Protein AF-A0A261Y6Q9-F1 (afdb_monomer_lite)

Radius of gyration: 34.63 Å; chains: 1; bounding box: 64×54×133 Å

Secondary structure (DSSP, 8-state):
----------------PPPPPP--SSHHHHHHHHHHHHHHHHHHHHHHHTTSTT-------PPP----------------------SS--HHHHHHHHHH---TTSIIIIIIIHHHHHHHHTGGGS-HHHHHHHHHHHHHHHHHHHHH--TT--HHHHHHHHHHHHHHHHHHTTGGGS-HHHHHHHHHHH-HHHHHHHHHHHHHHHHHHTTTHHHHHHHHHHHHTTTT-

InterPro domains:
  IPR004978 Stanniocalcin [PF03298] (43-197)
  IPR004978 Stanniocalcin [PTHR11245] (62-214)

Foldseek 3Di:
DDDDYDDDDDDDDDDDDDDDDDDDPPPVVVVVVVVVVVVVVVVVVVVVVVVPPPDDPPPDDDDPPPPPPPDPPPPVQPLQAPQDQFLQDLCSLVSVCVLAVQPCCFCSNVPSSLLLVLCNVLVVQFDPLLNQLSSQLSRQLSVQLSVPPHSPDHSVNSRVSSLVRNLVSSLVSPVLPGDVSSVVSVCVRCHPVSCVVSVVVSVVVCVVVVRNVVVVVVVVVCVVVVVPD

Organism: NCBI:txid1938954

Sequence (229 aa):
MVAPNEALNTSCAQRKFLPFSPLDRRTDEFHLSTMRLLNLWALLVLKFLSSVAGCSAAFHLGEPAAKALVARSNTTVSICSTCTPSLTSCDFYSCLEDQYHCGPNGYPIGYGLKYCEKYTANADKFSTQGQQWIDNVRLCLQQDLLKDANCNSNCTAVNDDAFASHAGCYIQSGLCSLPPTDWIAIEETIGFLTIFETWNAFKEALDAAGACAELIAMGNTLVATGQWQ

pLDDT: mean 71.2, std 20.4, range [35.78, 98.44]

Structure (mmCIF, N/CA/C/O backbone):
data_AF-A0A261Y6Q9-F1
#
_entry.id   AF-A0A261Y6Q9-F1
#
loop_
_atom_site.group_PDB
_atom_site.id
_atom_site.type_symbol
_atom_site.label_atom_id
_atom_site.label_alt_id
_atom_site.label_comp_id
_atom_site.label_asym_id
_atom_site.label_entity_id
_atom_site.label_seq_id
_atom_site.pdbx_PDB_ins_code
_atom_site.Cartn_x
_atom_site.Cartn_y
_atom_site.Cartn_z
_atom_site.occupancy
_atom_site.B_iso_or_equiv
_atom_site.auth_seq_id
_atom_site.auth_comp_id
_atom_site.auth_asym_id
_atom_site.auth_atom_id
_atom_site.pdbx_PDB_model_num
ATOM 1 N N . MET A 1 1 ? 14.866 6.212 106.059 1.00 37.06 1 MET A N 1
ATOM 2 C CA . MET A 1 1 ? 16.285 5.815 105.916 1.00 37.06 1 MET A CA 1
ATOM 3 C C . MET A 1 1 ? 16.623 6.014 104.439 1.00 37.06 1 MET A C 1
ATOM 5 O O . MET A 1 1 ? 16.053 5.298 103.636 1.00 37.06 1 MET A O 1
ATOM 9 N N . VAL A 1 2 ? 16.999 7.237 104.041 1.00 38.94 2 VAL A N 1
ATOM 10 C CA . VAL A 1 2 ? 18.372 7.775 103.836 1.00 38.94 2 VAL A CA 1
ATOM 11 C C . VAL A 1 2 ? 19.052 7.191 102.579 1.00 38.94 2 VAL A C 1
ATOM 13 O O . VAL A 1 2 ? 19.209 5.984 102.470 1.00 38.94 2 VAL A O 1
ATOM 16 N N . ALA A 1 3 ? 19.390 8.091 101.646 1.00 39.09 3 ALA A N 1
ATOM 17 C CA . ALA A 1 3 ? 20.067 7.904 100.347 1.00 39.09 3 ALA A CA 1
ATOM 18 C C . ALA A 1 3 ? 21.620 7.846 100.515 1.00 39.09 3 ALA A C 1
ATOM 20 O O . ALA A 1 3 ? 22.032 7.626 101.654 1.00 39.09 3 ALA A O 1
ATOM 21 N N . PRO A 1 4 ? 22.520 8.181 99.548 1.00 65.31 4 PRO A N 1
ATOM 22 C CA . PRO A 1 4 ? 22.516 8.214 98.063 1.00 65.31 4 PRO A CA 1
ATOM 23 C C . PRO A 1 4 ? 23.868 7.706 97.424 1.00 65.31 4 PRO A C 1
ATOM 25 O O . PRO A 1 4 ? 24.724 7.173 98.121 1.00 65.31 4 PRO A O 1
ATOM 28 N N . ASN A 1 5 ? 24.065 7.990 96.118 1.00 42.12 5 ASN A N 1
ATOM 29 C CA . ASN A 1 5 ? 25.306 8.456 95.438 1.00 42.12 5 ASN A CA 1
ATOM 30 C C . ASN A 1 5 ? 26.231 7.536 94.587 1.00 42.12 5 ASN A C 1
ATOM 32 O O . ASN A 1 5 ? 26.837 6.585 95.063 1.00 42.12 5 ASN A O 1
ATOM 36 N N . GLU A 1 6 ? 26.445 8.053 93.362 1.00 42.69 6 GLU A N 1
ATOM 37 C CA . GLU A 1 6 ? 27.713 8.298 92.636 1.00 42.69 6 GLU A CA 1
ATOM 38 C C . GLU A 1 6 ? 28.228 7.407 91.484 1.00 42.69 6 GLU A C 1
ATOM 40 O O . GLU A 1 6 ? 27.993 6.210 91.379 1.00 42.69 6 GLU A O 1
ATOM 45 N N . ALA A 1 7 ? 28.868 8.132 90.556 1.00 44.12 7 ALA A N 1
ATOM 46 C CA . ALA A 1 7 ? 29.180 7.873 89.152 1.00 44.12 7 ALA A CA 1
ATOM 47 C C . ALA A 1 7 ? 30.535 7.169 88.916 1.00 44.12 7 ALA A C 1
ATOM 49 O O . ALA A 1 7 ? 31.253 6.919 89.874 1.00 44.12 7 ALA A O 1
ATOM 50 N N . LEU A 1 8 ? 30.884 6.914 87.637 1.00 44.66 8 LEU A N 1
ATOM 51 C CA . LEU A 1 8 ? 32.222 6.961 86.975 1.00 44.66 8 LEU A CA 1
ATOM 52 C C . LEU A 1 8 ? 32.119 6.184 85.634 1.00 44.66 8 LEU A C 1
ATOM 54 O O . LEU A 1 8 ? 31.625 5.066 85.620 1.00 44.66 8 LEU A O 1
ATOM 58 N N . ASN A 1 9 ? 32.332 6.748 84.440 1.00 37.81 9 ASN A N 1
ATOM 59 C CA . ASN A 1 9 ? 33.516 7.339 83.790 1.00 37.81 9 ASN A CA 1
ATOM 60 C C . ASN A 1 9 ? 34.210 6.374 82.791 1.00 37.81 9 ASN A C 1
ATOM 62 O O . ASN A 1 9 ? 34.411 5.194 83.045 1.00 37.81 9 ASN A O 1
ATOM 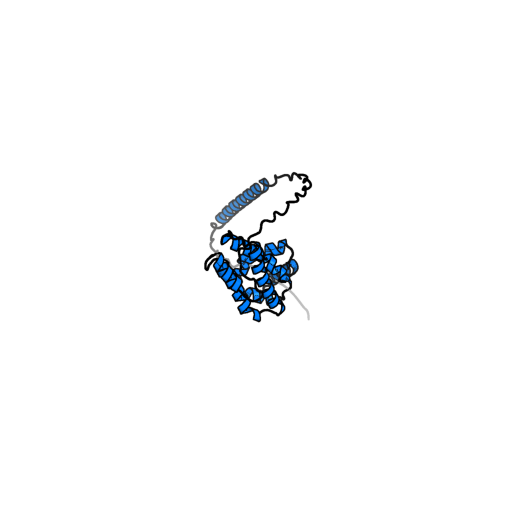66 N N . THR A 1 10 ? 34.520 6.966 81.637 1.00 40.38 10 THR A N 1
ATOM 67 C CA . THR A 1 10 ? 35.173 6.535 80.390 1.00 40.38 10 THR A CA 1
ATOM 68 C C . THR A 1 10 ? 36.375 5.579 80.468 1.00 40.38 10 THR A C 1
ATOM 70 O O . THR A 1 10 ? 37.171 5.648 81.396 1.00 40.38 10 THR A O 1
ATOM 73 N N . SER A 1 11 ? 36.594 4.795 79.394 1.00 38.03 11 SER A N 1
ATOM 74 C CA . SER A 1 11 ? 37.867 4.814 78.637 1.00 38.03 11 SER A CA 1
ATOM 75 C C . SER A 1 11 ? 37.818 4.010 77.320 1.00 38.03 11 SER A C 1
ATOM 77 O O . SER A 1 11 ? 37.387 2.860 77.277 1.00 38.03 11 SER A O 1
ATOM 79 N N . CYS A 1 12 ? 38.320 4.640 76.253 1.00 37.06 12 CYS A N 1
ATOM 80 C CA . CYS A 1 12 ? 38.710 4.072 74.959 1.00 37.06 12 CYS A CA 1
ATOM 81 C C . CYS A 1 12 ? 40.089 3.393 75.046 1.00 37.06 12 CYS A C 1
ATOM 83 O O . CYS A 1 12 ? 41.015 4.035 75.528 1.00 37.06 12 CYS A O 1
ATOM 85 N N . ALA A 1 13 ? 40.284 2.207 74.443 1.00 37.00 13 ALA A N 1
ATOM 86 C CA . ALA A 1 13 ? 41.576 1.803 73.848 1.00 37.00 13 ALA A CA 1
ATOM 87 C C . ALA A 1 13 ? 41.506 0.513 72.990 1.00 37.00 13 ALA A C 1
ATOM 89 O O . ALA A 1 13 ? 41.521 -0.604 73.494 1.00 37.00 13 ALA A O 1
ATOM 90 N N . GLN A 1 14 ? 41.488 0.718 71.669 1.00 40.91 14 GLN A N 1
ATOM 91 C CA . GLN A 1 14 ? 42.360 0.126 70.635 1.00 40.91 14 GLN A CA 1
ATOM 92 C C . GLN A 1 14 ? 42.696 -1.387 70.623 1.00 40.91 14 GLN A C 1
ATOM 94 O O . GLN A 1 14 ? 43.501 -1.868 71.418 1.00 40.91 14 GLN A O 1
ATOM 99 N N . ARG A 1 15 ? 42.334 -2.063 69.513 1.00 39.12 15 ARG A N 1
ATOM 100 C CA . ARG A 1 15 ? 43.204 -3.060 68.846 1.00 39.12 15 ARG A CA 1
ATOM 101 C C . ARG A 1 15 ? 43.208 -2.917 67.313 1.00 39.12 15 ARG A C 1
ATOM 103 O O . ARG A 1 15 ? 42.252 -3.247 66.630 1.00 39.12 15 ARG A O 1
ATOM 110 N N . LYS A 1 16 ? 44.342 -2.380 66.855 1.00 40.19 16 LYS A N 1
ATOM 111 C CA . LYS A 1 16 ? 45.116 -2.531 65.605 1.00 40.19 16 LYS A CA 1
ATOM 112 C C . LYS A 1 16 ? 44.474 -3.223 64.385 1.00 40.19 16 LYS A C 1
ATOM 114 O O . LYS A 1 16 ? 44.244 -4.427 64.384 1.00 40.19 16 LYS A O 1
ATOM 119 N N . PHE A 1 17 ? 44.385 -2.436 63.309 1.00 37.47 17 PHE A N 1
ATOM 120 C CA . PHE A 1 17 ? 44.276 -2.847 61.907 1.00 37.47 17 PHE A CA 1
ATOM 121 C C . PHE A 1 17 ? 45.597 -3.438 61.382 1.00 37.47 17 PHE A C 1
ATOM 123 O O . PHE A 1 17 ? 46.674 -2.928 61.699 1.00 37.47 17 PHE A O 1
ATOM 130 N N . LEU A 1 18 ? 45.499 -4.465 60.533 1.00 41.19 18 LEU A N 1
ATOM 131 C CA . LEU A 1 18 ? 46.558 -4.892 59.612 1.00 41.19 18 LEU A CA 1
ATOM 132 C C . LEU A 1 18 ? 46.283 -4.311 58.208 1.00 41.19 18 LEU A C 1
ATOM 134 O O . LEU A 1 18 ? 45.116 -4.134 57.853 1.00 41.19 18 LEU A O 1
ATOM 138 N N . PRO A 1 19 ? 47.328 -3.989 57.423 1.00 43.12 19 PRO A N 1
ATOM 139 C CA . PRO A 1 19 ? 47.195 -3.247 56.172 1.00 43.12 19 PRO A CA 1
ATOM 140 C C . PRO A 1 19 ? 46.788 -4.139 54.989 1.00 43.12 19 PRO A C 1
ATOM 142 O O . PRO A 1 19 ? 47.363 -5.205 54.779 1.00 43.12 19 PRO A O 1
ATOM 145 N N . PHE A 1 20 ? 45.845 -3.652 54.179 1.00 41.66 20 PHE A N 1
ATOM 146 C CA . PHE A 1 20 ? 45.597 -4.139 52.820 1.00 41.66 20 PHE A CA 1
ATOM 147 C C . PHE A 1 20 ? 46.578 -3.488 51.834 1.00 41.66 20 PHE A C 1
ATOM 149 O O . PHE A 1 20 ? 46.910 -2.307 51.949 1.00 41.66 20 PHE A O 1
ATOM 156 N N . SER A 1 21 ? 47.055 -4.283 50.878 1.00 48.19 21 SER A N 1
ATOM 157 C CA . SER A 1 21 ? 48.013 -3.901 49.837 1.00 48.19 21 SER A CA 1
ATOM 158 C C . SER A 1 21 ? 47.398 -2.989 48.757 1.00 48.19 21 SER A C 1
ATOM 160 O O . SER A 1 21 ? 46.192 -3.064 48.524 1.00 48.19 21 SER A O 1
ATOM 162 N N . PRO A 1 22 ? 48.204 -2.174 48.044 1.00 47.44 22 PRO A N 1
ATOM 163 C CA . PRO A 1 22 ? 47.729 -1.302 46.972 1.00 47.44 22 PRO A CA 1
ATOM 164 C C . PRO A 1 22 ? 47.704 -2.022 45.609 1.00 47.44 22 PRO A C 1
ATOM 166 O O . PRO A 1 22 ? 48.737 -2.481 45.126 1.00 47.44 22 PRO A O 1
ATOM 169 N N . LEU A 1 23 ? 46.538 -2.043 44.966 1.00 52.16 23 LEU A N 1
ATOM 170 C CA . LEU A 1 23 ? 46.322 -2.229 43.521 1.00 52.16 23 LEU A CA 1
ATOM 171 C C . LEU A 1 23 ? 45.532 -0.985 43.071 1.00 52.16 23 LEU A C 1
ATOM 173 O O . LEU A 1 23 ? 44.637 -0.575 43.800 1.00 52.16 23 LEU A O 1
ATOM 177 N N . ASP A 1 24 ? 45.735 -0.293 41.956 1.00 47.88 24 ASP A N 1
ATOM 178 C CA . ASP A 1 24 ? 46.711 -0.271 40.869 1.00 47.88 24 ASP A CA 1
ATOM 179 C C . ASP A 1 24 ? 46.549 1.149 40.270 1.00 47.88 24 ASP A C 1
ATOM 181 O O . ASP A 1 24 ? 45.431 1.589 40.021 1.00 47.88 24 ASP A O 1
ATOM 185 N N . ARG A 1 25 ? 47.633 1.918 40.114 1.00 56.72 25 ARG A N 1
ATOM 186 C CA . ARG A 1 25 ? 47.609 3.341 39.697 1.00 56.72 25 ARG A CA 1
ATOM 187 C C . ARG A 1 25 ? 47.671 3.506 38.164 1.00 56.72 25 ARG A C 1
ATOM 189 O O . ARG A 1 25 ? 47.829 4.616 37.667 1.00 56.72 25 ARG A O 1
ATOM 196 N N . ARG A 1 26 ? 47.606 2.406 37.402 1.00 53.47 26 ARG A N 1
ATOM 197 C CA . ARG A 1 26 ? 47.843 2.375 35.946 1.00 53.47 26 ARG A CA 1
ATOM 198 C C . ARG A 1 26 ? 46.593 2.622 35.088 1.00 53.47 26 ARG A C 1
ATOM 200 O O . ARG A 1 26 ? 46.730 3.000 33.928 1.00 53.47 26 ARG A O 1
ATOM 207 N N . THR A 1 27 ? 45.384 2.451 35.619 1.00 54.38 27 THR A N 1
ATOM 208 C CA . THR A 1 27 ? 44.133 2.622 34.852 1.00 54.38 27 THR A CA 1
ATOM 209 C C . THR A 1 27 ? 43.695 4.082 34.703 1.00 54.38 27 THR A C 1
ATOM 211 O O . THR A 1 27 ? 43.016 4.420 33.734 1.00 54.38 27 THR A O 1
ATOM 214 N N . ASP A 1 28 ? 44.139 4.972 35.593 1.00 51.00 28 ASP A N 1
ATOM 215 C CA . ASP A 1 28 ? 43.660 6.361 35.625 1.00 51.00 28 ASP A CA 1
ATOM 216 C C . ASP A 1 28 ? 44.327 7.257 34.565 1.00 51.00 28 ASP A C 1
ATOM 218 O O . ASP A 1 28 ? 43.688 8.153 34.009 1.00 51.00 28 ASP A O 1
ATOM 222 N N . GLU A 1 29 ? 45.586 6.990 34.195 1.00 54.16 29 GLU A N 1
ATOM 223 C CA . GLU A 1 29 ? 46.270 7.763 33.143 1.00 54.16 29 GLU A CA 1
ATOM 224 C C . GLU A 1 29 ? 45.717 7.472 31.737 1.00 54.16 29 GLU A C 1
ATOM 226 O O . GLU A 1 29 ? 45.674 8.365 30.884 1.00 54.16 29 GLU A O 1
ATOM 231 N N . PHE A 1 30 ? 45.218 6.255 31.497 1.00 52.34 30 PHE A N 1
ATOM 232 C CA . PHE A 1 30 ? 44.619 5.885 30.212 1.00 52.34 30 PHE A CA 1
ATOM 233 C C . PHE A 1 30 ? 43.247 6.554 30.010 1.00 52.34 30 PHE A C 1
ATOM 235 O O . PHE A 1 30 ? 42.933 7.041 28.918 1.00 52.34 30 PHE A O 1
ATOM 242 N N . HIS A 1 31 ? 42.455 6.679 31.080 1.00 54.41 31 HIS A N 1
ATOM 243 C CA . HIS A 1 31 ? 41.173 7.388 31.049 1.00 54.41 31 HIS A CA 1
ATOM 244 C C . HIS A 1 31 ? 41.332 8.909 30.893 1.00 54.41 31 HIS A C 1
ATOM 246 O O . HIS A 1 31 ? 40.568 9.538 30.161 1.00 54.41 31 HIS A O 1
ATOM 252 N N . LEU A 1 32 ? 42.361 9.517 31.493 1.00 54.78 32 LEU A N 1
ATOM 253 C CA . LEU A 1 32 ? 42.567 10.965 31.383 1.00 54.78 32 LEU A CA 1
ATOM 254 C C . LEU A 1 32 ? 43.088 11.393 29.997 1.00 54.78 32 LEU A C 1
ATOM 256 O O . LEU A 1 32 ? 42.743 12.472 29.510 1.00 54.78 32 LEU A O 1
ATOM 260 N N . SER A 1 33 ? 43.885 10.548 29.335 1.00 56.88 33 SER A N 1
ATOM 261 C CA . SER A 1 33 ? 44.388 10.810 27.978 1.00 56.88 33 SER A CA 1
ATOM 262 C C . SER A 1 33 ? 43.284 10.689 26.917 1.00 56.88 33 SER A C 1
ATOM 264 O O . SER A 1 33 ? 43.140 11.555 26.051 1.00 56.88 33 SER A O 1
ATOM 266 N N . THR A 1 34 ? 42.422 9.676 27.034 1.00 58.81 34 THR A N 1
ATOM 267 C CA . THR A 1 34 ? 41.284 9.471 26.120 1.00 58.81 34 THR A CA 1
ATOM 268 C C . THR A 1 34 ? 40.227 10.573 26.246 1.00 58.81 34 THR A C 1
ATOM 270 O O . THR A 1 34 ? 39.751 11.080 25.230 1.00 58.81 34 THR A O 1
ATOM 273 N N . MET A 1 35 ? 39.937 11.050 27.462 1.00 60.12 35 MET A N 1
ATOM 274 C CA . MET A 1 35 ? 39.027 12.186 27.676 1.00 60.12 35 MET A CA 1
ATOM 275 C C . MET A 1 35 ? 39.566 13.513 27.113 1.00 60.12 35 MET A C 1
ATOM 277 O O . MET A 1 35 ? 38.794 14.327 26.604 1.00 60.12 35 MET A O 1
ATOM 281 N N . ARG A 1 36 ? 40.888 13.737 27.143 1.00 67.44 36 ARG A N 1
ATOM 282 C CA . ARG A 1 36 ? 41.509 14.930 26.535 1.00 67.44 36 ARG A CA 1
ATOM 283 C C . ARG A 1 36 ? 41.427 14.913 25.007 1.00 67.44 36 ARG A C 1
ATOM 285 O O . ARG A 1 36 ? 41.168 15.956 24.411 1.00 67.44 36 ARG A O 1
ATOM 292 N N . LEU A 1 37 ? 41.590 13.749 24.378 1.00 65.31 37 LEU A N 1
ATOM 293 C CA . LEU A 1 37 ? 41.485 13.596 22.922 1.00 65.31 37 LEU A CA 1
ATOM 294 C C . LEU A 1 37 ? 40.036 13.731 22.423 1.00 65.31 37 LEU A C 1
ATOM 296 O O . LEU A 1 37 ? 39.804 14.393 21.412 1.00 65.31 37 LEU A O 1
ATOM 300 N N . LEU A 1 38 ? 39.059 13.198 23.164 1.00 64.12 38 LEU A N 1
ATOM 301 C CA . LEU A 1 38 ? 37.632 13.352 22.852 1.00 64.12 38 LEU A CA 1
ATOM 302 C C . LEU A 1 38 ? 37.163 14.812 22.970 1.00 64.12 38 LEU A C 1
ATOM 304 O O . LEU A 1 38 ? 36.451 15.298 22.093 1.00 64.12 38 LEU A O 1
ATOM 308 N N . ASN A 1 39 ? 37.625 15.548 23.989 1.00 66.12 39 ASN A N 1
ATOM 309 C CA . ASN A 1 39 ? 37.317 16.976 24.130 1.00 66.12 39 ASN A CA 1
ATOM 310 C C . ASN A 1 39 ? 37.968 17.840 23.038 1.00 66.12 39 ASN A C 1
ATOM 312 O O . ASN A 1 39 ? 37.356 18.799 22.572 1.00 66.12 39 ASN A O 1
ATOM 316 N N . LEU A 1 40 ? 39.182 17.506 22.592 1.00 69.06 40 LEU A N 1
ATOM 317 C CA . LEU A 1 40 ? 39.825 18.205 21.473 1.00 69.06 40 LEU A CA 1
ATOM 318 C C . LEU A 1 40 ? 39.095 17.952 20.147 1.00 69.06 40 LEU A C 1
ATOM 320 O O . LEU A 1 40 ? 38.922 18.888 19.367 1.00 69.06 40 LEU A O 1
ATOM 324 N N . TRP A 1 41 ? 38.607 16.730 19.913 1.00 69.69 41 TRP A N 1
ATOM 325 C CA . TRP A 1 41 ? 37.794 16.412 18.737 1.00 69.69 41 TRP A CA 1
ATOM 326 C C . TRP A 1 41 ? 36.436 17.129 18.763 1.00 69.69 41 TRP A C 1
ATOM 328 O O . TRP A 1 41 ? 36.067 17.767 17.779 1.00 69.69 41 TRP A O 1
ATOM 338 N N . ALA A 1 42 ? 35.741 17.144 19.907 1.00 69.06 42 ALA A N 1
ATOM 339 C CA . ALA A 1 42 ? 34.486 17.882 20.068 1.00 69.06 42 ALA A CA 1
ATOM 340 C C . ALA A 1 42 ? 34.655 19.396 19.828 1.00 69.06 42 ALA A C 1
ATOM 342 O O . ALA A 1 42 ? 33.836 20.013 19.146 1.00 69.06 42 ALA A O 1
ATOM 343 N N . LEU A 1 43 ? 35.749 19.997 20.314 1.00 68.50 43 LEU A N 1
ATOM 344 C CA . LEU A 1 43 ? 36.064 21.410 20.070 1.00 68.50 43 LEU A CA 1
ATOM 345 C C . LEU A 1 43 ? 36.417 21.703 18.602 1.00 68.50 43 LEU A C 1
ATOM 347 O O . LEU A 1 43 ? 36.101 22.787 18.111 1.00 68.50 43 LEU A O 1
ATOM 351 N N . LEU A 1 44 ? 37.046 20.765 17.888 1.00 69.00 44 LEU A N 1
ATOM 352 C CA . LEU A 1 44 ? 37.310 20.900 16.451 1.00 69.00 44 LEU A CA 1
ATOM 353 C C . LEU A 1 44 ? 36.019 20.805 15.624 1.00 69.00 44 LEU A C 1
ATOM 355 O O . LEU A 1 44 ? 35.831 21.615 14.718 1.00 69.00 44 LEU A O 1
ATOM 359 N N . VAL A 1 45 ? 35.097 19.902 15.975 1.00 69.44 45 VAL A N 1
ATOM 360 C CA . VAL A 1 45 ? 33.773 19.792 15.334 1.00 69.44 45 VAL A CA 1
ATOM 361 C C . VAL A 1 45 ? 32.924 21.045 15.588 1.00 69.44 45 VAL A C 1
ATOM 363 O O . VAL A 1 45 ? 32.342 21.588 14.652 1.00 69.44 45 VAL A O 1
ATOM 366 N N . LEU A 1 46 ? 32.919 21.580 16.815 1.00 58.97 46 LEU A N 1
ATOM 367 C CA . LEU A 1 46 ? 32.241 22.844 17.148 1.00 58.97 46 LEU A CA 1
ATOM 368 C C . LEU A 1 46 ? 32.809 24.041 16.370 1.00 58.97 46 LEU A C 1
ATOM 370 O O . LEU A 1 46 ? 32.048 24.874 15.880 1.00 58.97 46 LEU A O 1
ATOM 374 N N . LYS A 1 47 ? 34.136 24.114 16.196 1.00 63.28 47 LYS A N 1
ATOM 375 C CA . LYS A 1 47 ? 34.765 25.159 15.372 1.00 63.28 47 LYS A CA 1
ATOM 376 C C . LYS A 1 47 ? 34.437 25.008 13.883 1.00 63.28 47 LYS A C 1
ATOM 378 O O . LYS A 1 47 ? 34.251 26.020 13.210 1.00 63.28 47 LYS A O 1
ATOM 383 N N . PHE A 1 48 ? 34.296 23.782 13.378 1.00 59.56 48 PHE A N 1
ATOM 384 C CA . PHE A 1 48 ? 33.892 23.529 11.991 1.00 59.56 48 PHE A CA 1
ATOM 385 C C . PHE A 1 48 ? 32.418 23.901 11.740 1.00 59.56 48 PHE A C 1
ATOM 387 O O . PHE A 1 48 ? 32.106 24.545 10.741 1.00 59.56 48 PHE A O 1
ATOM 394 N N . LEU A 1 49 ? 31.524 23.615 12.695 1.00 54.69 49 LEU A N 1
ATOM 395 C CA . LEU A 1 49 ? 30.111 24.020 12.636 1.00 54.69 49 LEU A CA 1
ATOM 396 C C . LEU A 1 49 ? 29.923 25.544 12.723 1.00 54.69 49 LEU A C 1
ATOM 398 O O . LEU A 1 49 ? 29.005 26.084 12.112 1.00 54.69 49 LEU A O 1
ATOM 402 N N . SER A 1 50 ? 30.819 26.272 13.397 1.00 51.12 50 SER A N 1
ATOM 403 C CA . SER A 1 50 ? 30.773 27.743 13.405 1.00 51.12 50 SER A CA 1
ATOM 404 C C . SER A 1 50 ? 31.212 28.405 12.087 1.00 51.12 50 SER A C 1
ATOM 406 O O . SER A 1 50 ? 31.036 29.611 11.936 1.00 51.12 50 SER A O 1
ATOM 408 N N . SER A 1 51 ? 31.728 27.643 11.110 1.00 49.69 51 SER A N 1
ATOM 409 C CA . SER A 1 51 ? 32.135 28.166 9.795 1.00 49.69 51 SER A CA 1
ATOM 410 C C . SER A 1 51 ? 31.044 28.085 8.713 1.00 49.69 51 SER A C 1
ATOM 412 O O . SER A 1 51 ? 31.278 28.546 7.597 1.00 49.69 51 SER A O 1
ATOM 414 N N . VAL A 1 52 ? 29.856 27.546 9.016 1.00 53.25 52 VAL A N 1
ATOM 415 C CA . VAL A 1 52 ? 28.699 27.522 8.089 1.00 53.25 52 VAL A CA 1
ATOM 416 C C . VAL A 1 52 ? 27.629 28.579 8.403 1.00 53.25 52 VAL A C 1
ATOM 418 O O . VAL A 1 52 ? 26.680 28.740 7.642 1.00 53.25 52 VAL A O 1
ATOM 421 N N . ALA A 1 53 ? 27.815 29.401 9.441 1.00 50.34 53 ALA A N 1
ATOM 422 C CA . ALA A 1 53 ? 26.932 30.527 9.771 1.00 50.34 53 ALA A CA 1
ATOM 423 C C . ALA A 1 53 ? 27.254 31.808 8.963 1.00 50.34 53 ALA A C 1
ATOM 425 O O . ALA A 1 53 ? 27.314 32.905 9.513 1.00 50.34 53 ALA A O 1
ATOM 426 N N . GLY A 1 54 ? 27.503 31.660 7.657 1.00 48.00 54 GLY A N 1
ATOM 427 C CA . GLY A 1 54 ? 27.976 32.731 6.770 1.00 48.00 54 GLY A CA 1
ATOM 428 C C . GLY A 1 54 ? 27.226 32.876 5.444 1.00 48.00 54 GLY A C 1
ATOM 429 O O . GLY A 1 54 ? 27.741 33.529 4.544 1.00 48.00 54 GLY A O 1
ATOM 430 N N . CYS A 1 55 ? 26.032 32.297 5.290 1.00 44.94 55 CYS A N 1
ATOM 431 C CA . CYS A 1 55 ? 25.138 32.647 4.182 1.00 44.94 55 CYS A CA 1
ATOM 432 C C . CYS A 1 55 ? 24.084 33.636 4.682 1.00 44.94 55 CYS A C 1
ATOM 434 O O . CYS A 1 55 ? 23.059 33.253 5.241 1.00 44.94 55 CYS A O 1
ATOM 436 N N . SER A 1 56 ? 24.353 34.930 4.502 1.00 53.09 56 SER A N 1
ATOM 437 C CA . SER A 1 56 ? 23.325 35.961 4.602 1.00 53.09 56 SER A CA 1
ATOM 438 C C . SER A 1 56 ? 22.210 35.646 3.605 1.00 53.09 56 SER A C 1
ATOM 440 O O . SER A 1 56 ? 22.458 35.523 2.407 1.00 53.09 56 SER A O 1
ATOM 442 N N . ALA A 1 57 ? 20.981 35.524 4.101 1.00 48.22 57 ALA A N 1
ATOM 443 C CA . ALA A 1 57 ? 19.790 35.459 3.274 1.00 48.22 57 ALA A CA 1
ATOM 444 C C . ALA A 1 57 ? 19.630 36.790 2.523 1.00 48.22 57 ALA A C 1
ATOM 446 O O . ALA A 1 57 ? 19.120 37.772 3.062 1.00 48.22 57 ALA A O 1
ATOM 447 N N . ALA A 1 58 ? 20.088 36.833 1.273 1.00 47.44 58 ALA A N 1
ATOM 448 C CA . ALA A 1 58 ? 19.634 37.828 0.320 1.00 47.44 58 ALA A CA 1
ATOM 449 C C . ALA A 1 58 ? 18.192 37.466 -0.057 1.00 47.44 58 ALA A C 1
ATOM 451 O O . ALA A 1 58 ? 17.940 36.523 -0.805 1.00 47.44 58 ALA A O 1
ATOM 452 N N . PHE A 1 59 ? 17.242 38.199 0.519 1.00 36.09 59 PHE A N 1
ATOM 453 C CA . PHE A 1 59 ? 15.835 38.178 0.140 1.00 36.09 59 PHE A CA 1
ATOM 454 C C . PHE A 1 59 ? 15.734 38.754 -1.283 1.00 36.09 59 PHE A C 1
ATOM 456 O O . PHE A 1 59 ? 15.621 39.965 -1.473 1.00 36.09 59 PHE A O 1
ATOM 463 N N . HIS A 1 60 ? 15.857 37.902 -2.302 1.00 42.78 60 HIS A N 1
ATOM 464 C CA . HIS A 1 60 ? 15.504 38.285 -3.663 1.00 42.78 60 HIS A CA 1
ATOM 465 C C . HIS A 1 60 ? 13.983 38.398 -3.737 1.00 42.78 60 HIS A C 1
ATOM 467 O O . HIS A 1 60 ? 13.256 37.423 -3.553 1.00 42.78 60 HIS A O 1
ATOM 473 N N . LEU A 1 61 ? 13.522 39.626 -3.969 1.00 43.81 61 LEU A N 1
ATOM 474 C CA . LEU A 1 61 ? 12.153 39.945 -4.343 1.00 43.81 61 LEU A CA 1
ATOM 475 C C . LEU A 1 61 ? 11.774 39.076 -5.546 1.00 43.81 61 LEU A C 1
ATOM 477 O O . LEU A 1 61 ? 12.327 39.245 -6.632 1.00 43.81 61 LEU A O 1
ATOM 481 N N . GLY A 1 62 ? 10.871 38.124 -5.320 1.00 39.09 62 GLY A N 1
ATOM 482 C CA . GLY A 1 62 ? 10.285 37.319 -6.378 1.00 39.09 62 GLY A CA 1
ATOM 483 C C . GLY A 1 62 ? 9.546 38.214 -7.367 1.00 39.09 62 GLY A C 1
ATOM 484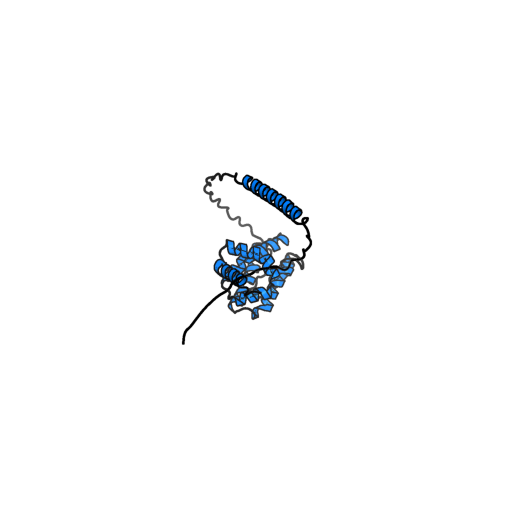 O O . GLY A 1 62 ? 8.691 39.013 -6.981 1.00 39.09 62 GLY A O 1
ATOM 485 N N . GLU A 1 63 ? 9.882 38.068 -8.644 1.00 54.91 63 GLU A N 1
ATOM 486 C CA . GLU A 1 63 ? 9.044 38.531 -9.742 1.00 54.91 63 GLU A CA 1
ATOM 487 C C . GLU A 1 63 ? 7.673 37.836 -9.656 1.00 54.91 63 GLU A C 1
ATOM 489 O O . GLU A 1 63 ? 7.601 36.644 -9.330 1.00 54.91 63 GLU A O 1
ATOM 494 N N . PRO A 1 64 ? 6.562 38.533 -9.947 1.00 52.56 64 PRO A N 1
ATOM 495 C CA . PRO A 1 64 ? 5.287 37.862 -10.107 1.00 52.56 64 PRO A CA 1
ATOM 496 C C . PRO A 1 64 ? 5.395 36.949 -11.325 1.00 52.56 64 PRO A C 1
ATOM 498 O O . PRO A 1 64 ? 5.605 37.415 -12.445 1.00 52.56 64 PRO A O 1
ATOM 501 N N . ALA A 1 65 ? 5.248 35.644 -11.092 1.00 54.09 65 ALA A N 1
ATOM 502 C CA . ALA A 1 65 ? 5.139 34.642 -12.134 1.00 54.09 65 ALA A CA 1
ATOM 503 C C . ALA A 1 65 ? 4.104 35.104 -13.167 1.00 54.09 65 ALA A C 1
ATOM 505 O O . ALA A 1 65 ? 2.892 35.070 -12.927 1.00 54.09 65 ALA A O 1
ATOM 506 N N . ALA A 1 66 ? 4.583 35.541 -14.331 1.00 55.94 66 ALA A N 1
ATOM 507 C CA . ALA A 1 66 ? 3.755 35.587 -15.513 1.00 55.94 66 ALA A CA 1
ATOM 508 C C . ALA A 1 66 ? 3.228 34.161 -15.697 1.00 55.94 66 ALA A C 1
ATOM 510 O O . ALA A 1 66 ? 3.999 33.229 -15.924 1.00 55.94 66 ALA A O 1
ATOM 511 N N . LYS A 1 67 ? 1.913 33.986 -15.523 1.00 56.94 67 LYS A N 1
ATOM 512 C CA . LYS A 1 67 ? 1.189 32.774 -15.899 1.00 56.94 67 LYS A CA 1
ATOM 513 C C . LYS A 1 67 ? 1.465 32.521 -17.378 1.00 56.94 67 LYS A C 1
ATOM 515 O O . LYS A 1 67 ? 0.754 33.025 -18.246 1.00 56.94 67 LYS A O 1
ATOM 520 N N . ALA A 1 68 ? 2.494 31.734 -17.662 1.00 51.44 68 ALA A N 1
ATOM 521 C CA . ALA A 1 68 ? 2.610 31.045 -18.924 1.00 51.44 68 ALA A CA 1
ATOM 522 C C . ALA A 1 68 ? 1.453 30.044 -18.950 1.00 51.44 68 ALA A C 1
ATOM 524 O O . ALA A 1 68 ? 1.507 28.974 -18.345 1.00 51.44 68 ALA A O 1
ATOM 525 N N . LEU A 1 69 ? 0.357 30.439 -19.596 1.00 53.66 69 LEU A N 1
ATOM 526 C CA . LEU A 1 69 ? -0.650 29.510 -20.081 1.00 53.66 69 LEU A CA 1
ATOM 527 C C . LEU A 1 69 ? 0.063 28.615 -21.095 1.00 53.66 69 LEU A C 1
ATOM 529 O O . LEU A 1 69 ? 0.139 28.939 -22.278 1.00 53.66 69 LEU A O 1
ATOM 533 N N . VAL A 1 70 ? 0.638 27.509 -20.624 1.00 57.78 70 VAL A N 1
ATOM 534 C CA . VAL A 1 70 ? 1.026 26.421 -21.512 1.00 57.78 70 VAL A CA 1
ATOM 535 C C . VAL A 1 70 ? -0.278 25.916 -22.105 1.00 57.78 70 VAL A C 1
ATOM 537 O O . VAL A 1 70 ? -1.115 25.334 -21.414 1.00 57.78 70 VAL A O 1
ATOM 540 N N . ALA A 1 71 ? -0.482 26.214 -23.386 1.00 52.00 71 ALA A N 1
ATOM 541 C CA . ALA A 1 71 ? -1.501 25.566 -24.181 1.00 52.00 71 ALA A CA 1
ATOM 542 C C . ALA A 1 71 ? -1.295 24.058 -24.014 1.00 52.00 71 ALA A C 1
ATOM 544 O O . ALA A 1 71 ? -0.235 23.531 -24.356 1.00 52.00 71 ALA A O 1
ATOM 545 N N . ARG A 1 72 ? -2.286 23.387 -23.420 1.00 56.53 72 ARG A N 1
ATOM 546 C CA . ARG A 1 72 ? -2.332 21.932 -23.298 1.00 56.53 72 ARG A CA 1
ATOM 547 C C . ARG A 1 72 ? -2.275 21.381 -24.717 1.00 56.53 72 ARG A C 1
ATOM 549 O O . ARG A 1 72 ? -3.289 21.355 -25.410 1.00 56.53 72 ARG A O 1
ATOM 556 N N . SER A 1 73 ? -1.076 21.022 -25.175 1.00 53.84 73 SER A N 1
ATOM 557 C CA . SER A 1 73 ? -0.933 20.233 -26.389 1.00 53.84 73 SER A CA 1
ATOM 558 C C . SER A 1 73 ? -1.770 18.989 -26.170 1.00 53.84 73 SER A C 1
ATOM 560 O O . SER A 1 73 ? -1.639 18.315 -25.147 1.00 53.84 73 SER A O 1
ATOM 562 N N . ASN A 1 74 ? -2.676 18.731 -27.108 1.00 56.28 74 ASN A N 1
ATOM 563 C CA . ASN A 1 74 ? -3.455 17.509 -27.171 1.00 56.28 74 ASN A CA 1
ATOM 564 C C . ASN A 1 74 ? -2.520 16.377 -27.621 1.00 56.28 74 ASN A C 1
ATOM 566 O O . ASN A 1 74 ? -2.684 15.798 -28.691 1.00 56.28 74 ASN A O 1
ATOM 570 N N . THR A 1 75 ? -1.462 16.136 -26.846 1.00 48.84 75 THR A N 1
ATOM 571 C CA . THR A 1 75 ? -0.644 14.945 -26.968 1.00 48.84 75 THR A CA 1
ATOM 572 C C . THR A 1 75 ? -1.562 13.832 -26.515 1.00 48.84 75 THR A C 1
ATOM 574 O O . THR A 1 75 ? -1.933 13.764 -25.344 1.00 48.84 75 THR A O 1
ATOM 577 N N . THR A 1 76 ? -2.007 13.012 -27.458 1.00 53.00 76 THR A N 1
ATOM 578 C CA . THR A 1 76 ? -2.642 11.739 -27.150 1.00 53.00 76 THR A CA 1
ATOM 579 C C . THR A 1 76 ? -1.637 10.952 -26.320 1.00 53.00 76 THR A C 1
ATOM 581 O O . THR A 1 76 ? -0.709 10.361 -26.872 1.00 53.00 76 THR A O 1
ATOM 584 N N . VAL A 1 77 ? -1.756 11.026 -24.992 1.00 52.56 77 VAL A N 1
ATOM 585 C CA . VAL A 1 77 ? -1.086 10.097 -24.090 1.00 52.56 77 VAL A CA 1
ATOM 586 C C . VAL A 1 77 ? -1.606 8.743 -24.529 1.00 52.56 77 VAL A C 1
ATOM 588 O O . VAL A 1 77 ? -2.792 8.448 -24.383 1.00 52.56 77 VAL A O 1
ATOM 591 N N . SER A 1 78 ? -0.754 7.985 -25.209 1.00 50.50 78 SER A N 1
ATOM 592 C CA . SER A 1 78 ? -1.050 6.597 -25.507 1.00 50.50 78 SER A CA 1
ATOM 593 C C . SER A 1 78 ? -1.192 5.933 -24.146 1.00 50.50 78 SER A C 1
ATOM 595 O O . SER A 1 78 ? -0.209 5.825 -23.421 1.00 50.50 78 SER A O 1
ATOM 597 N N . ILE A 1 79 ? -2.420 5.591 -23.758 1.00 56.16 79 ILE A N 1
ATOM 598 C CA . ILE A 1 79 ? -2.656 4.735 -22.600 1.00 56.16 79 ILE A CA 1
ATOM 599 C C . ILE A 1 79 ? -2.197 3.362 -23.058 1.00 56.16 79 ILE A C 1
ATOM 601 O O . ILE A 1 79 ? -2.826 2.741 -23.913 1.00 56.16 79 ILE A O 1
ATOM 605 N N . CYS A 1 80 ? -1.038 2.945 -22.576 1.00 59.88 80 CYS A N 1
ATOM 606 C CA . CYS A 1 80 ? -0.372 1.759 -23.105 1.00 59.88 80 CYS A CA 1
ATOM 607 C C . CYS A 1 80 ? -0.806 0.478 -22.418 1.00 59.88 80 CYS A C 1
ATOM 609 O O . CYS A 1 80 ? -0.485 -0.611 -22.884 1.00 59.88 80 CYS A O 1
ATOM 611 N N . SER A 1 81 ? -1.587 0.622 -21.351 1.00 66.19 81 SER A N 1
ATOM 612 C CA . SER A 1 81 ? -2.102 -0.493 -20.599 1.00 66.19 81 SER A CA 1
ATOM 613 C C . SER A 1 81 ? -3.583 -0.721 -20.874 1.00 66.19 81 SER A C 1
ATOM 615 O O . SER A 1 81 ? -4.428 0.139 -20.636 1.00 66.19 81 SER A O 1
ATOM 617 N N . THR A 1 82 ? -3.899 -1.925 -21.353 1.00 82.38 82 THR A N 1
ATOM 618 C CA . THR A 1 82 ? -5.262 -2.476 -21.388 1.00 82.38 82 THR A CA 1
ATOM 619 C C . THR A 1 82 ? -5.646 -3.141 -20.062 1.00 82.38 82 THR A C 1
ATOM 621 O O . THR A 1 82 ? -6.681 -3.807 -19.985 1.00 82.38 82 THR A O 1
ATOM 624 N N . CYS A 1 83 ? -4.806 -3.026 -19.028 1.00 89.69 83 CYS A N 1
ATOM 625 C CA . CYS A 1 83 ? -5.072 -3.637 -17.735 1.00 89.69 83 CYS A CA 1
ATOM 626 C C . CYS A 1 83 ? -6.232 -2.913 -17.068 1.00 89.69 83 CYS A C 1
ATOM 628 O O . CYS A 1 83 ? -6.276 -1.687 -17.019 1.00 89.69 83 CYS A O 1
ATOM 630 N N . THR A 1 84 ? -7.191 -3.686 -16.570 1.00 93.31 84 THR A N 1
ATOM 631 C CA . THR A 1 84 ? -8.409 -3.145 -15.970 1.00 93.31 84 THR A CA 1
ATOM 632 C C . THR A 1 84 ? -8.250 -3.117 -14.451 1.00 93.31 84 THR A C 1
ATOM 634 O O . THR A 1 84 ? -8.128 -4.189 -13.855 1.00 93.31 84 THR A O 1
ATOM 637 N N . PRO A 1 85 ? -8.247 -1.932 -13.811 1.00 95.00 85 PRO A N 1
ATOM 638 C CA . PRO A 1 85 ? -8.266 -1.832 -12.361 1.00 95.00 85 PRO A CA 1
ATOM 639 C C . PRO A 1 85 ? -9.538 -2.456 -11.787 1.00 95.00 85 PRO A C 1
ATOM 641 O O . PRO A 1 85 ? -10.606 -2.401 -12.399 1.00 95.00 85 PRO A O 1
ATOM 644 N N . SER A 1 86 ? -9.438 -3.016 -10.592 1.00 96.62 86 SER A N 1
ATOM 645 C CA . SER A 1 86 ? -1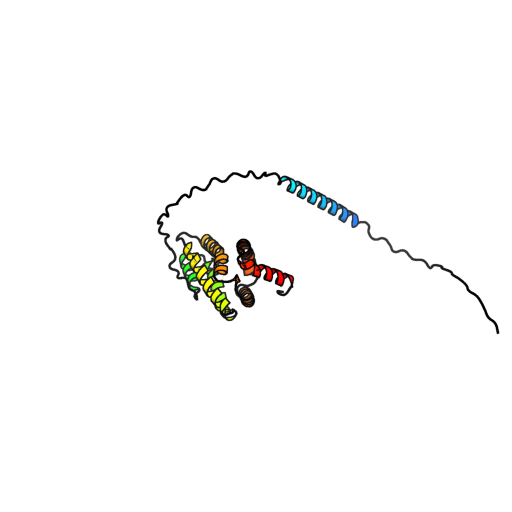0.515 -3.721 -9.921 1.00 96.62 86 SER A CA 1
ATOM 646 C C . SER A 1 86 ? -10.515 -3.430 -8.429 1.00 96.62 86 SER A C 1
ATOM 648 O O . SER A 1 86 ? -9.476 -3.401 -7.773 1.00 96.62 86 SER A O 1
ATOM 650 N N . LEU A 1 87 ? -11.722 -3.276 -7.886 1.00 96.31 87 LEU A N 1
ATOM 651 C CA . LEU A 1 87 ? -11.932 -3.193 -6.447 1.00 96.31 87 LEU A CA 1
ATOM 652 C C . LEU A 1 87 ? -11.617 -4.504 -5.747 1.00 96.31 87 LEU A C 1
ATOM 654 O O . LEU A 1 87 ? -11.290 -4.446 -4.580 1.00 96.31 87 LEU A O 1
ATOM 658 N N . THR A 1 88 ? -11.720 -5.657 -6.411 1.00 94.69 88 THR A N 1
ATOM 659 C CA . THR A 1 88 ? -11.708 -6.971 -5.741 1.00 94.69 88 THR A CA 1
ATOM 660 C C . THR A 1 88 ? -10.695 -7.956 -6.312 1.00 94.69 88 THR A C 1
ATOM 662 O O . THR A 1 88 ? -10.428 -8.976 -5.685 1.00 94.69 88 THR A O 1
ATOM 665 N N . SER A 1 89 ? -10.124 -7.674 -7.486 1.00 96.62 89 SER A N 1
ATOM 666 C CA . SER A 1 89 ? -9.166 -8.560 -8.152 1.00 96.62 89 SER A CA 1
ATOM 667 C C . SER A 1 89 ? -7.748 -7.987 -8.153 1.00 96.62 89 SER A C 1
ATOM 669 O O . SER A 1 89 ? -7.535 -6.777 -8.275 1.00 96.62 89 SER A O 1
ATOM 671 N N . CYS A 1 90 ? -6.777 -8.893 -8.066 1.00 97.81 90 CYS A N 1
ATOM 672 C CA . CYS A 1 90 ? -5.354 -8.609 -8.207 1.00 97.81 90 CYS A CA 1
ATOM 673 C C . CYS A 1 90 ? -4.818 -8.869 -9.629 1.00 97.81 90 CYS A C 1
ATOM 675 O O . CYS A 1 90 ? -3.648 -8.590 -9.886 1.00 97.81 90 CYS A O 1
ATOM 677 N N . ASP A 1 91 ? -5.660 -9.327 -10.569 1.00 97.19 91 ASP A N 1
ATOM 678 C CA . ASP A 1 91 ? -5.270 -9.693 -11.946 1.00 97.19 91 ASP A CA 1
ATOM 679 C C . ASP A 1 91 ? -4.629 -8.536 -12.726 1.00 97.19 91 ASP A C 1
ATOM 681 O O . ASP A 1 91 ? -3.849 -8.758 -13.656 1.00 97.19 91 ASP A O 1
ATOM 685 N N . PHE A 1 92 ? -4.922 -7.293 -12.328 1.00 95.88 92 PHE A N 1
ATOM 686 C CA . PHE A 1 92 ? -4.281 -6.090 -12.856 1.00 95.88 92 PHE A CA 1
ATOM 687 C C . PHE A 1 92 ? -2.753 -6.218 -12.886 1.00 95.88 92 PHE A C 1
ATOM 689 O O . PHE A 1 92 ? -2.127 -5.857 -13.880 1.00 95.88 92 PHE A O 1
ATOM 696 N N . TYR A 1 93 ? -2.153 -6.755 -11.822 1.00 95.88 93 TYR A N 1
ATOM 697 C CA . TYR A 1 93 ? -0.701 -6.849 -11.703 1.00 95.88 93 TYR A CA 1
ATOM 698 C C . TYR A 1 93 ? -0.099 -7.907 -12.630 1.00 95.88 93 TYR A C 1
ATOM 700 O O . TYR A 1 93 ? 0.982 -7.689 -13.170 1.00 95.88 93 TYR A O 1
ATOM 708 N N . SER A 1 94 ? -0.809 -9.010 -12.873 1.00 96.25 94 SER A N 1
ATOM 709 C CA . SER A 1 94 ? -0.403 -10.018 -13.860 1.00 96.25 94 SER A CA 1
ATOM 710 C C . SER A 1 94 ? -0.437 -9.441 -15.274 1.00 96.25 94 SER A C 1
ATOM 712 O O . SER A 1 94 ? 0.521 -9.584 -16.024 1.00 96.25 94 SER A O 1
ATOM 714 N N . CYS A 1 95 ? -1.489 -8.688 -15.608 1.00 94.25 95 CYS A N 1
ATOM 715 C CA . CYS A 1 95 ? -1.554 -7.966 -16.879 1.00 94.25 95 CYS A CA 1
ATOM 716 C C . CYS A 1 95 ? -0.422 -6.932 -17.022 1.00 94.25 95 CYS A C 1
ATOM 718 O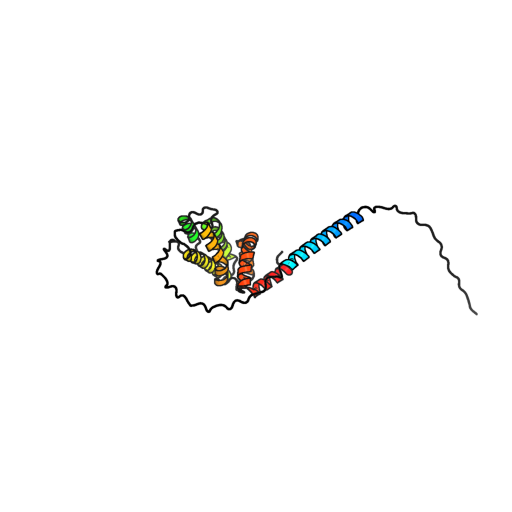 O . CYS A 1 95 ? 0.140 -6.770 -18.104 1.00 94.25 95 CYS A O 1
ATOM 720 N N . LEU A 1 96 ? -0.071 -6.232 -15.937 1.00 92.00 96 LEU A N 1
ATOM 721 C CA . LEU A 1 96 ? 1.021 -5.260 -15.948 1.00 92.00 96 LEU A CA 1
ATOM 722 C C . LEU A 1 96 ? 2.376 -5.951 -16.178 1.00 92.00 96 LEU A C 1
ATOM 724 O O . LEU A 1 96 ? 3.208 -5.446 -16.928 1.00 92.00 96 LEU A O 1
ATOM 728 N N . GLU A 1 97 ? 2.581 -7.133 -15.595 1.00 94.00 97 GLU A N 1
ATOM 729 C CA . GLU A 1 97 ? 3.757 -7.964 -15.868 1.00 94.00 97 GLU A CA 1
ATOM 730 C C . GLU A 1 97 ? 3.809 -8.449 -17.325 1.00 94.00 97 GLU A C 1
ATOM 732 O O . GLU A 1 97 ? 4.877 -8.426 -17.936 1.00 94.00 97 GLU A O 1
ATOM 737 N N . ASP A 1 98 ? 2.672 -8.820 -17.916 1.00 91.94 98 ASP A N 1
ATOM 738 C CA . ASP A 1 98 ? 2.597 -9.218 -19.328 1.00 91.94 98 ASP A CA 1
ATOM 739 C C . ASP A 1 98 ? 2.940 -8.072 -20.294 1.00 91.94 98 ASP A C 1
ATOM 741 O O . ASP A 1 98 ? 3.306 -8.322 -21.440 1.00 91.94 98 ASP A O 1
ATOM 745 N N . GLN A 1 99 ? 2.829 -6.817 -19.853 1.00 88.50 99 GLN A N 1
ATOM 746 C CA . GLN A 1 99 ? 3.176 -5.644 -20.659 1.00 88.50 99 GLN A CA 1
ATOM 747 C C . GLN A 1 99 ? 4.627 -5.203 -20.474 1.00 88.50 99 GLN A C 1
ATOM 749 O O . GLN A 1 99 ? 5.298 -4.877 -21.453 1.00 88.50 99 GLN A O 1
ATOM 754 N N . TYR A 1 100 ? 5.104 -5.157 -19.229 1.00 88.69 100 TYR A N 1
ATOM 755 C CA . TYR A 1 100 ? 6.406 -4.570 -18.896 1.00 88.69 100 TYR A CA 1
ATOM 756 C C . TYR A 1 100 ? 7.515 -5.606 -18.667 1.00 88.69 100 TYR A C 1
ATOM 758 O O . TYR A 1 100 ? 8.691 -5.250 -18.736 1.00 88.69 100 TYR A O 1
ATOM 766 N N . HIS A 1 101 ? 7.163 -6.875 -18.431 1.00 92.94 101 HIS A N 1
ATOM 767 C CA . HIS A 1 101 ? 8.086 -7.999 -18.234 1.00 92.94 101 HIS A CA 1
ATOM 768 C C . HIS A 1 101 ? 9.177 -7.724 -17.187 1.00 92.94 101 HIS A C 1
ATOM 770 O O . HIS A 1 101 ? 10.370 -7.934 -17.427 1.00 92.94 101 HIS A O 1
ATOM 776 N N . CYS A 1 102 ? 8.776 -7.231 -16.015 1.00 93.31 102 CYS A N 1
ATOM 777 C CA . CYS A 1 102 ? 9.703 -6.825 -14.960 1.00 93.31 102 CYS A CA 1
ATOM 778 C C . CYS A 1 102 ? 10.278 -7.990 -14.154 1.00 93.31 102 CYS A C 1
ATOM 780 O O . CYS A 1 102 ? 11.216 -7.809 -13.370 1.00 93.31 102 CYS A O 1
ATOM 782 N N . GLY A 1 103 ? 9.757 -9.190 -14.375 1.00 95.88 103 GLY A N 1
ATOM 783 C CA . GLY A 1 103 ? 10.184 -10.419 -13.749 1.00 95.88 103 GLY A CA 1
ATOM 784 C C . GLY A 1 103 ? 9.636 -10.586 -12.330 1.00 95.88 103 GLY A C 1
ATOM 785 O O . GLY A 1 103 ? 9.013 -9.692 -11.755 1.00 95.88 103 GLY A O 1
ATOM 786 N N . PRO A 1 104 ? 9.924 -11.737 -11.699 1.00 96.25 104 PRO A N 1
ATOM 787 C CA . PRO A 1 104 ? 9.343 -12.113 -10.407 1.00 96.25 104 PRO A CA 1
ATOM 788 C C . PRO A 1 104 ? 9.732 -11.185 -9.247 1.00 96.25 104 PRO A C 1
ATOM 790 O O . PRO A 1 104 ? 9.031 -11.138 -8.241 1.00 96.25 104 PRO A O 1
ATOM 793 N N . ASN A 1 105 ? 10.839 -10.449 -9.382 1.00 93.25 105 ASN A N 1
ATOM 794 C CA . ASN A 1 105 ? 11.299 -9.471 -8.391 1.00 93.25 105 ASN A CA 1
ATOM 795 C C . ASN A 1 105 ? 10.878 -8.033 -8.737 1.00 93.25 105 ASN A C 1
ATOM 797 O O . ASN A 1 105 ? 11.117 -7.123 -7.945 1.00 93.25 105 ASN A O 1
ATOM 801 N N . GLY A 1 106 ? 10.301 -7.815 -9.921 1.00 91.25 106 GLY A N 1
ATOM 802 C CA . GLY A 1 106 ? 9.783 -6.522 -10.344 1.00 91.25 106 GLY A CA 1
ATOM 803 C C . GLY A 1 106 ? 8.545 -6.122 -9.547 1.00 91.25 106 GLY A C 1
ATOM 804 O O . GLY A 1 106 ? 7.907 -6.960 -8.910 1.00 91.25 106 GLY A O 1
ATOM 805 N N . TYR A 1 107 ? 8.186 -4.837 -9.596 1.00 93.38 107 TYR A N 1
ATOM 806 C CA . TYR A 1 107 ? 7.047 -4.324 -8.833 1.00 93.38 107 TYR A CA 1
ATOM 807 C C . TYR A 1 107 ? 5.735 -5.094 -9.086 1.00 93.38 107 TYR A C 1
ATOM 809 O O . TYR A 1 107 ? 5.110 -5.468 -8.091 1.00 93.38 107 TYR A O 1
ATOM 817 N N . PRO A 1 108 ? 5.318 -5.391 -10.341 1.00 94.75 108 PRO A N 1
ATOM 818 C CA . PRO A 1 108 ? 4.029 -6.036 -10.594 1.00 94.75 108 PRO A CA 1
ATOM 819 C C . PRO A 1 108 ? 3.854 -7.345 -9.818 1.00 94.75 108 PRO A C 1
ATOM 821 O O . PRO A 1 108 ? 2.878 -7.498 -9.092 1.00 94.75 108 PRO A O 1
ATOM 824 N N . ILE A 1 109 ? 4.831 -8.252 -9.889 1.00 96.75 109 ILE A N 1
ATOM 825 C CA . ILE A 1 109 ? 4.744 -9.569 -9.244 1.00 96.75 109 ILE A CA 1
ATOM 826 C C . ILE A 1 109 ? 5.303 -9.551 -7.819 1.00 96.75 109 ILE A C 1
ATOM 828 O O . ILE A 1 109 ? 4.633 -9.972 -6.874 1.00 96.75 109 ILE A O 1
ATOM 832 N N . GLY A 1 110 ? 6.526 -9.048 -7.648 1.00 93.12 110 GLY A N 1
ATOM 833 C CA . GLY A 1 110 ? 7.278 -9.125 -6.396 1.00 93.12 110 GLY A CA 1
ATOM 834 C C . GLY A 1 110 ? 6.712 -8.262 -5.267 1.00 93.12 110 GLY A C 1
ATOM 835 O O . GLY A 1 110 ? 6.999 -8.529 -4.095 1.00 93.12 110 GLY A O 1
ATOM 836 N N . TYR A 1 111 ? 5.892 -7.260 -5.603 1.00 93.44 111 TYR A N 1
ATOM 837 C CA . TYR A 1 111 ? 5.276 -6.352 -4.638 1.00 93.44 111 TYR A CA 1
ATOM 838 C C . TYR A 1 111 ? 3.757 -6.239 -4.829 1.00 93.44 111 TYR A C 1
ATOM 840 O O . TYR A 1 111 ? 3.007 -6.672 -3.955 1.00 93.44 111 TYR A O 1
ATOM 848 N N . GLY A 1 112 ? 3.298 -5.711 -5.967 1.00 94.69 112 GLY A N 1
ATOM 849 C CA . GLY A 1 112 ? 1.892 -5.399 -6.235 1.00 94.69 112 GLY A CA 1
ATOM 850 C C . GLY A 1 112 ? 0.963 -6.600 -6.061 1.00 94.69 112 GLY A C 1
ATOM 851 O O . GLY A 1 112 ? 0.116 -6.598 -5.166 1.00 94.69 112 GLY A O 1
ATOM 852 N N . LEU A 1 113 ? 1.164 -7.654 -6.857 1.00 97.19 113 LEU A N 1
ATOM 853 C CA . LEU A 1 113 ? 0.381 -8.890 -6.785 1.00 97.19 113 LEU A CA 1
ATOM 854 C C . LEU A 1 113 ? 0.500 -9.535 -5.402 1.00 97.19 113 LEU A C 1
ATOM 856 O O . LEU A 1 113 ? -0.510 -9.780 -4.745 1.00 97.19 113 LEU A O 1
ATOM 860 N N . LYS A 1 114 ? 1.737 -9.720 -4.923 1.00 95.75 114 LYS A N 1
ATOM 861 C CA . LYS A 1 114 ? 2.040 -10.333 -3.624 1.00 95.75 114 LYS A CA 1
ATOM 862 C C . LYS A 1 114 ? 1.257 -9.703 -2.469 1.00 95.75 114 LYS A C 1
ATOM 864 O O . LYS A 1 114 ? 0.678 -10.426 -1.659 1.00 95.75 114 LYS A O 1
ATOM 869 N N . TYR A 1 115 ? 1.268 -8.376 -2.334 1.00 95.06 115 TYR A N 1
ATOM 870 C CA . TYR A 1 115 ? 0.574 -7.715 -1.225 1.00 95.06 115 TYR A CA 1
ATOM 871 C C . TYR A 1 115 ? -0.926 -7.570 -1.476 1.00 95.06 115 TYR A C 1
ATOM 873 O O . TYR A 1 115 ? -1.698 -7.698 -0.527 1.00 95.06 115 TYR A O 1
ATOM 881 N N . CYS A 1 116 ? -1.358 -7.407 -2.727 1.00 97.44 116 CYS A N 1
ATOM 882 C CA . CYS A 1 116 ? -2.778 -7.441 -3.069 1.00 97.44 116 CYS A CA 1
ATOM 883 C C . CYS A 1 116 ? -3.428 -8.775 -2.663 1.00 97.44 116 CYS A C 1
ATOM 885 O O . CYS A 1 116 ? -4.487 -8.790 -2.028 1.00 97.44 116 CYS A O 1
ATOM 887 N N . GLU A 1 117 ? -2.778 -9.901 -2.961 1.00 97.25 117 GLU A N 1
ATOM 888 C CA . GLU A 1 117 ? -3.259 -11.230 -2.578 1.00 97.25 117 GLU A CA 1
ATOM 889 C C . GLU A 1 117 ? -3.229 -11.428 -1.062 1.00 97.25 117 GLU A C 1
ATOM 891 O O . GLU A 1 117 ? -4.181 -11.963 -0.499 1.00 97.25 117 GLU A O 1
ATOM 896 N N . LYS A 1 118 ? -2.194 -10.931 -0.372 1.00 96.12 118 LYS A N 1
ATOM 897 C CA . LYS A 1 118 ? -2.134 -10.967 1.096 1.00 96.12 118 LYS A CA 1
ATOM 898 C C . LYS A 1 118 ? -3.296 -10.222 1.751 1.00 96.12 118 LYS A C 1
ATOM 900 O O . LYS A 1 118 ? -3.901 -10.776 2.665 1.00 96.12 118 LYS A O 1
ATOM 905 N N . TYR A 1 119 ? -3.622 -9.010 1.300 1.00 95.88 119 TYR A N 1
ATOM 906 C CA . TYR A 1 119 ? -4.787 -8.281 1.815 1.00 95.88 119 TYR A CA 1
ATOM 907 C C . TYR A 1 119 ? -6.089 -9.018 1.515 1.00 95.88 119 TYR A C 1
ATOM 909 O O . TYR A 1 119 ? -6.945 -9.122 2.385 1.00 95.88 119 TYR A O 1
ATOM 917 N N . THR A 1 120 ? -6.215 -9.593 0.319 1.00 95.81 120 THR A N 1
ATOM 918 C CA . THR A 1 120 ? -7.387 -10.397 -0.059 1.00 95.81 120 THR A CA 1
ATOM 919 C C . THR A 1 120 ? -7.548 -11.617 0.854 1.00 95.81 120 THR A C 1
ATOM 921 O O . THR A 1 120 ? -8.644 -11.892 1.330 1.00 95.81 120 THR A O 1
ATOM 924 N N . ALA A 1 121 ? -6.452 -12.317 1.150 1.00 96.81 121 ALA A N 1
ATOM 925 C CA . ALA A 1 121 ? -6.447 -13.510 1.991 1.00 96.81 121 ALA A CA 1
ATOM 926 C C . ALA A 1 121 ? -6.671 -13.228 3.486 1.00 96.81 121 ALA A C 1
ATOM 928 O O . ALA A 1 121 ? -7.051 -14.143 4.207 1.00 96.81 121 ALA A O 1
ATOM 929 N N . ASN A 1 122 ? -6.416 -12.000 3.949 1.00 96.44 122 ASN A N 1
ATOM 930 C CA . ASN A 1 122 ? -6.574 -11.596 5.352 1.00 96.44 122 ASN A CA 1
ATOM 931 C C . ASN A 1 122 ? -7.746 -10.627 5.567 1.00 96.44 122 ASN A C 1
ATOM 933 O O . ASN A 1 122 ? -7.868 -10.067 6.653 1.00 96.44 122 ASN A O 1
ATOM 937 N N . ALA A 1 123 ? -8.591 -10.389 4.558 1.00 95.69 123 ALA A N 1
ATOM 938 C CA . ALA A 1 123 ? -9.661 -9.392 4.624 1.00 95.69 123 ALA A CA 1
ATOM 939 C C . ALA A 1 123 ? -10.657 -9.646 5.774 1.00 95.69 123 ALA A C 1
ATOM 941 O O . ALA A 1 123 ? -11.252 -8.710 6.301 1.00 95.69 123 ALA A O 1
ATOM 942 N N . ASP A 1 124 ? -10.808 -10.897 6.206 1.00 97.19 124 ASP A N 1
ATOM 943 C CA . ASP A 1 124 ? -11.645 -11.312 7.334 1.00 97.19 124 ASP A CA 1
ATOM 944 C C . ASP A 1 124 ? -11.136 -10.828 8.702 1.00 97.19 124 ASP A C 1
ATOM 946 O O . ASP A 1 124 ? -11.927 -10.704 9.638 1.00 97.19 124 ASP A O 1
ATOM 950 N N . LYS A 1 125 ? -9.844 -10.499 8.820 1.00 96.56 125 LYS A N 1
ATOM 951 C CA . LYS A 1 125 ? -9.258 -9.890 10.026 1.00 96.56 125 LYS A CA 1
ATOM 952 C C . LYS A 1 125 ? -9.609 -8.414 10.192 1.00 96.56 125 LYS A C 1
ATOM 954 O O . LYS A 1 125 ? -9.416 -7.855 11.270 1.00 96.56 125 LYS A O 1
ATOM 959 N N . PHE A 1 126 ? -10.084 -7.778 9.127 1.00 97.00 126 PHE A N 1
ATOM 960 C CA . PHE A 1 126 ? -10.406 -6.361 9.110 1.00 97.00 126 PHE A CA 1
ATOM 961 C C . PHE A 1 126 ? -11.870 -6.141 9.474 1.00 97.00 126 PHE A C 1
ATOM 963 O O . PHE A 1 126 ? -12.758 -6.930 9.134 1.00 97.00 126 PHE A O 1
ATOM 970 N N . SER A 1 127 ? -12.136 -5.009 10.116 1.00 98.00 127 SER A N 1
ATOM 971 C CA . SER A 1 127 ? -13.483 -4.486 10.292 1.00 98.00 127 SER A CA 1
ATOM 972 C C . SER A 1 127 ? -14.163 -4.261 8.934 1.00 98.00 127 SER A C 1
ATOM 974 O O . SER A 1 127 ? -13.516 -4.206 7.888 1.00 98.00 127 SER A O 1
ATOM 976 N N . THR A 1 128 ? -15.481 -4.046 8.923 1.00 98.31 128 THR A N 1
ATOM 977 C CA . THR A 1 128 ? -16.191 -3.667 7.688 1.00 98.31 128 THR A CA 1
ATOM 978 C C . THR A 1 128 ? -15.608 -2.401 7.050 1.00 98.31 128 THR A C 1
ATOM 980 O O . THR A 1 128 ? -15.562 -2.297 5.827 1.00 98.31 128 THR A O 1
ATOM 983 N N . GLN A 1 129 ? -15.125 -1.455 7.862 1.00 97.75 129 GLN A N 1
ATOM 984 C CA . GLN A 1 129 ? -14.462 -0.249 7.368 1.00 97.75 129 GLN A CA 1
ATOM 985 C C . GLN A 1 129 ? -13.084 -0.572 6.775 1.00 97.75 129 GLN A C 1
ATOM 987 O O . GLN A 1 129 ? -12.743 -0.067 5.709 1.00 97.75 129 GLN A O 1
ATOM 992 N N . GLY A 1 130 ? -12.317 -1.451 7.422 1.00 97.00 130 GLY A N 1
ATOM 993 C CA . GLY A 1 130 ? -11.023 -1.918 6.929 1.00 97.00 130 GLY A CA 1
ATOM 994 C C . GLY A 1 130 ? -11.129 -2.694 5.614 1.00 97.00 130 GLY A C 1
ATOM 995 O O . GLY A 1 130 ? -10.318 -2.489 4.719 1.00 97.00 130 GLY A O 1
ATOM 996 N N . GLN A 1 131 ? -12.172 -3.508 5.440 1.00 98.44 131 GLN A N 1
ATOM 997 C CA . GLN A 1 131 ? -12.451 -4.198 4.173 1.00 98.44 131 GLN A CA 1
ATOM 998 C C . GLN A 1 131 ? -12.748 -3.206 3.039 1.00 98.44 131 GLN A C 1
ATOM 1000 O O . GLN A 1 131 ? -12.191 -3.326 1.951 1.00 98.44 131 GLN A O 1
ATOM 1005 N N . GLN A 1 132 ? -13.552 -2.171 3.307 1.00 98.19 132 GLN A N 1
ATOM 1006 C CA . GLN A 1 132 ? -13.783 -1.092 2.339 1.00 98.19 132 GLN A CA 1
ATOM 1007 C C . GLN A 1 132 ? -12.491 -0.337 2.010 1.00 98.19 132 GLN A C 1
ATOM 1009 O O . GLN A 1 132 ? -12.250 0.004 0.854 1.00 98.19 132 GLN A O 1
ATOM 1014 N N . TRP A 1 133 ? -11.646 -0.090 3.013 1.00 96.94 133 TRP A N 1
ATOM 1015 C CA . TRP A 1 133 ? -10.342 0.529 2.806 1.00 96.94 133 TRP A CA 1
ATOM 1016 C C . TRP A 1 133 ? -9.430 -0.328 1.917 1.00 96.94 133 TRP A C 1
ATOM 1018 O O . TRP A 1 133 ? -8.827 0.225 1.001 1.00 96.94 133 TRP A O 1
ATOM 1028 N N . ILE A 1 134 ? -9.385 -1.654 2.117 1.00 97.50 134 ILE A N 1
ATOM 1029 C CA . ILE A 1 134 ? -8.639 -2.595 1.260 1.00 97.50 134 ILE A CA 1
ATOM 1030 C C . ILE A 1 134 ? -9.087 -2.475 -0.201 1.00 97.50 134 ILE A C 1
ATOM 1032 O O . ILE A 1 134 ? -8.251 -2.363 -1.098 1.00 97.50 134 ILE A O 1
ATOM 1036 N N . ASP A 1 135 ? -10.395 -2.476 -0.452 1.00 98.25 135 ASP A N 1
ATOM 1037 C CA . ASP A 1 135 ? -10.924 -2.389 -1.813 1.00 98.25 135 ASP A CA 1
ATOM 1038 C C . ASP A 1 135 ? -10.591 -1.038 -2.461 1.00 98.25 135 ASP A C 1
ATOM 1040 O O . ASP A 1 135 ? -10.103 -0.983 -3.595 1.00 98.25 135 ASP A O 1
ATOM 1044 N N . ASN A 1 136 ? -10.776 0.054 -1.717 1.00 97.81 136 ASN A N 1
ATOM 1045 C CA . ASN A 1 136 ? -10.496 1.406 -2.191 1.00 97.81 136 ASN A CA 1
ATOM 1046 C C . ASN A 1 136 ? -9.005 1.621 -2.483 1.00 97.81 136 ASN A C 1
ATOM 1048 O O . ASN A 1 136 ? -8.661 2.167 -3.535 1.00 97.81 136 ASN A O 1
ATOM 1052 N N . VAL A 1 137 ? -8.114 1.163 -1.594 1.00 96.06 137 VAL A N 1
ATOM 1053 C CA . VAL A 1 137 ? -6.668 1.336 -1.775 1.00 96.06 137 VAL A CA 1
ATOM 1054 C C . VAL A 1 137 ? -6.161 0.482 -2.930 1.00 96.06 137 VAL A C 1
ATOM 1056 O O . VAL A 1 137 ? -5.380 0.977 -3.742 1.00 96.06 137 VAL A O 1
ATOM 1059 N N . ARG A 1 138 ? -6.671 -0.751 -3.075 1.00 97.25 138 ARG A N 1
ATOM 1060 C CA . ARG A 1 138 ? -6.391 -1.620 -4.225 1.00 97.25 138 ARG A CA 1
ATOM 1061 C C . ARG A 1 138 ? -6.748 -0.909 -5.527 1.00 97.25 138 ARG A C 1
ATOM 1063 O O . ARG A 1 138 ? -5.893 -0.783 -6.402 1.00 97.25 138 ARG A O 1
ATOM 1070 N N . LEU A 1 139 ? -7.976 -0.401 -5.641 1.00 97.44 139 LEU A N 1
ATOM 1071 C CA . LEU A 1 139 ? -8.414 0.298 -6.846 1.00 97.44 139 LEU A CA 1
ATOM 1072 C C . LEU A 1 139 ? -7.568 1.549 -7.116 1.00 97.44 139 LEU A C 1
ATOM 1074 O O . LEU A 1 139 ? -7.141 1.752 -8.251 1.00 97.44 139 LEU A O 1
ATOM 1078 N N . CYS A 1 140 ? -7.310 2.366 -6.093 1.00 96.56 140 CYS A N 1
ATOM 1079 C CA . CYS A 1 140 ? -6.542 3.599 -6.240 1.00 96.56 140 CYS A CA 1
ATOM 1080 C C . CYS A 1 140 ? -5.131 3.330 -6.773 1.00 96.56 140 CYS A C 1
ATOM 1082 O O . CYS A 1 140 ? -4.738 3.933 -7.768 1.00 96.56 140 CYS A O 1
ATOM 1084 N N . LEU A 1 141 ? -4.399 2.387 -6.168 1.00 94.25 141 LEU A N 1
ATOM 1085 C CA . LEU A 1 141 ? -3.034 2.037 -6.580 1.00 94.25 141 LEU A CA 1
ATOM 1086 C C . LEU A 1 141 ? -2.988 1.551 -8.034 1.00 94.25 141 LEU A C 1
ATOM 1088 O O . LEU A 1 141 ? -2.102 1.927 -8.798 1.00 94.25 141 LEU A O 1
ATOM 1092 N N . GLN A 1 142 ? -3.956 0.722 -8.431 1.00 95.19 142 GLN A N 1
ATOM 1093 C CA . GLN A 1 142 ? -4.052 0.223 -9.803 1.00 95.19 142 GLN A CA 1
ATOM 1094 C C . GLN A 1 142 ? -4.387 1.347 -10.798 1.00 95.19 142 GLN A C 1
ATOM 1096 O O . GLN A 1 142 ? -3.835 1.391 -11.893 1.00 95.19 142 GLN A O 1
ATOM 1101 N N . GLN A 1 143 ? -5.270 2.277 -10.427 1.00 93.38 143 GLN A N 1
ATOM 1102 C CA . GLN A 1 143 ? -5.623 3.424 -11.266 1.00 93.38 143 GLN A CA 1
ATOM 1103 C C . GLN A 1 143 ? -4.480 4.429 -11.409 1.00 93.38 143 GLN A C 1
ATOM 1105 O O . GLN A 1 143 ? -4.310 4.989 -12.489 1.00 93.38 143 GLN A O 1
ATOM 1110 N N . ASP A 1 144 ? -3.725 4.685 -10.341 1.00 90.19 144 ASP A N 1
ATOM 1111 C CA . ASP A 1 144 ? -2.624 5.649 -10.368 1.00 90.19 144 ASP A CA 1
ATOM 1112 C C . ASP A 1 144 ? -1.513 5.183 -11.309 1.00 90.19 144 ASP A C 1
ATOM 1114 O O . ASP A 1 144 ? -1.084 5.939 -12.176 1.00 90.19 144 ASP A O 1
ATOM 1118 N N . LEU A 1 145 ? -1.194 3.887 -11.273 1.00 88.62 145 LEU A N 1
ATOM 1119 C CA . LEU A 1 145 ? -0.253 3.268 -12.205 1.00 88.62 145 LEU A CA 1
ATOM 1120 C C . LEU A 1 145 ? -0.646 3.423 -13.678 1.00 88.62 145 LEU A C 1
ATOM 1122 O O . LEU A 1 145 ? 0.230 3.442 -14.535 1.00 88.62 145 LEU A O 1
ATOM 1126 N N . LEU A 1 146 ? -1.934 3.569 -14.003 1.00 85.00 146 LEU A N 1
ATOM 1127 C CA . LEU A 1 146 ? -2.369 3.827 -15.380 1.00 85.00 146 LEU A CA 1
ATOM 1128 C C . LEU A 1 146 ? -2.166 5.275 -15.830 1.00 85.00 146 LEU A C 1
ATOM 1130 O O . LEU A 1 146 ? -2.130 5.523 -17.036 1.00 85.00 146 LEU A O 1
ATOM 1134 N N . LYS A 1 147 ? -2.069 6.234 -14.902 1.00 78.12 147 LYS A N 1
ATOM 1135 C CA . LYS A 1 147 ? -1.866 7.652 -15.241 1.00 78.12 147 LYS A CA 1
ATOM 1136 C C . LYS A 1 147 ? -0.473 7.881 -15.819 1.00 78.12 147 LYS A C 1
ATOM 1138 O O . LYS A 1 147 ? -0.341 8.653 -16.768 1.00 78.12 147 LYS A O 1
ATOM 1143 N N . ASP A 1 148 ? 0.503 7.143 -15.294 1.00 63.34 148 ASP A N 1
ATOM 1144 C CA . ASP A 1 148 ? 1.919 7.259 -15.648 1.00 63.34 148 ASP A CA 1
ATOM 1145 C C . ASP A 1 148 ? 2.440 6.063 -16.470 1.00 63.34 148 ASP A C 1
ATOM 1147 O O . ASP A 1 148 ? 3.588 6.067 -16.922 1.00 63.34 148 ASP A O 1
ATOM 1151 N N . ALA A 1 149 ? 1.577 5.076 -16.768 1.00 59.50 149 ALA A N 1
ATOM 1152 C CA . ALA A 1 149 ? 1.837 3.981 -17.709 1.00 59.50 149 ALA A CA 1
ATOM 1153 C C . ALA A 1 149 ? 2.029 4.496 -19.148 1.00 59.50 149 ALA A C 1
ATOM 1155 O O . ALA A 1 149 ? 1.167 4.382 -20.025 1.00 59.50 149 ALA A O 1
ATOM 1156 N N . ASN A 1 150 ? 3.205 5.053 -19.407 1.00 63.25 150 ASN A N 1
ATOM 1157 C CA . ASN A 1 150 ? 3.716 5.313 -20.738 1.00 63.25 150 ASN A CA 1
ATOM 1158 C C . ASN A 1 150 ? 4.197 3.986 -21.357 1.00 63.25 150 ASN A C 1
ATOM 1160 O O . ASN A 1 150 ? 4.790 3.143 -20.680 1.00 63.25 150 ASN A O 1
ATOM 1164 N N . CYS A 1 151 ? 4.001 3.818 -22.667 1.00 62.16 151 CYS A N 1
ATOM 1165 C CA . CYS A 1 151 ? 4.445 2.656 -23.463 1.00 62.16 151 CYS A CA 1
ATOM 1166 C C . CYS A 1 151 ? 5.952 2.420 -23.375 1.00 62.16 151 CYS A C 1
ATOM 1168 O O . CYS A 1 151 ? 6.434 1.359 -23.750 1.00 62.16 151 CYS A O 1
ATOM 1170 N N . ASN A 1 152 ? 6.696 3.444 -22.960 1.00 64.69 152 ASN A N 1
ATOM 1171 C CA . ASN A 1 152 ? 8.149 3.441 -22.921 1.00 64.69 152 ASN A CA 1
ATOM 1172 C C . ASN A 1 152 ? 8.705 3.442 -21.489 1.00 64.69 152 ASN A C 1
ATOM 1174 O O . ASN A 1 152 ? 9.914 3.601 -21.319 1.00 64.69 152 ASN A O 1
ATOM 1178 N N . SER A 1 153 ? 7.853 3.313 -20.463 1.00 79.19 153 SER A N 1
ATOM 1179 C CA . SER A 1 153 ? 8.326 3.186 -19.083 1.00 79.19 153 SER A CA 1
ATOM 1180 C C . SER A 1 153 ? 9.084 1.870 -18.921 1.00 79.19 153 SER A C 1
ATOM 1182 O O . SER A 1 153 ? 8.657 0.823 -19.403 1.00 79.19 153 SER A O 1
ATOM 1184 N N . ASN A 1 154 ? 10.232 1.925 -18.252 1.00 88.56 154 ASN A N 1
ATOM 1185 C CA . ASN A 1 154 ? 10.958 0.727 -17.850 1.00 88.56 154 ASN A CA 1
ATOM 1186 C C . ASN A 1 154 ? 10.516 0.296 -16.442 1.00 88.56 154 ASN A C 1
ATOM 1188 O O . ASN A 1 154 ? 9.813 1.021 -15.741 1.00 88.56 154 ASN A O 1
ATOM 1192 N N . CYS A 1 155 ? 10.968 -0.873 -16.004 1.00 91.44 155 CYS A N 1
ATOM 1193 C CA . CYS A 1 155 ? 10.588 -1.426 -14.706 1.00 91.44 155 CYS A CA 1
ATOM 1194 C C . CYS A 1 155 ? 11.021 -0.594 -13.496 1.00 91.44 155 CYS A C 1
ATOM 1196 O O . CYS A 1 155 ? 10.388 -0.694 -12.449 1.00 91.44 155 CYS A O 1
ATOM 1198 N N . THR A 1 156 ? 12.070 0.223 -13.624 1.00 91.00 156 THR A N 1
ATOM 1199 C CA . THR A 1 156 ? 12.464 1.175 -12.578 1.00 91.00 156 THR A CA 1
ATOM 1200 C C . THR A 1 156 ? 11.437 2.295 -12.472 1.00 91.00 156 THR A C 1
ATOM 1202 O O . THR A 1 156 ? 10.938 2.531 -11.384 1.00 91.00 156 THR A O 1
ATOM 1205 N N . ALA A 1 157 ? 11.036 2.894 -13.596 1.00 87.94 157 ALA A N 1
ATOM 1206 C CA . ALA A 1 157 ? 9.993 3.918 -13.609 1.00 87.94 157 ALA A CA 1
ATOM 1207 C C . ALA A 1 157 ? 8.663 3.379 -13.055 1.00 87.94 157 ALA A C 1
ATOM 1209 O O . ALA A 1 157 ? 8.080 3.990 -12.172 1.00 87.94 157 ALA A O 1
ATOM 1210 N N . VAL A 1 158 ? 8.244 2.176 -13.475 1.00 88.75 158 VAL A N 1
ATOM 1211 C CA . VAL A 1 158 ? 7.034 1.525 -12.932 1.00 88.75 158 VAL A CA 1
ATOM 1212 C C . VAL A 1 158 ? 7.126 1.333 -11.415 1.00 88.75 158 VAL A C 1
ATOM 1214 O O . VAL A 1 158 ? 6.130 1.491 -10.718 1.00 88.75 158 VAL A O 1
ATOM 1217 N N . ASN A 1 159 ? 8.301 0.974 -10.892 1.00 89.25 159 ASN A N 1
ATOM 1218 C CA . ASN A 1 159 ? 8.519 0.814 -9.456 1.00 89.25 159 ASN A CA 1
ATOM 1219 C C . ASN A 1 159 ? 8.432 2.158 -8.716 1.00 89.25 159 ASN A C 1
ATOM 1221 O O . ASN A 1 159 ? 7.700 2.258 -7.732 1.00 89.25 159 ASN A O 1
ATOM 1225 N N . ASP A 1 160 ? 9.127 3.179 -9.217 1.00 87.06 160 ASP A N 1
ATOM 1226 C CA . ASP A 1 160 ? 9.170 4.515 -8.620 1.00 87.06 160 ASP A CA 1
ATOM 1227 C C . ASP A 1 160 ? 7.773 5.154 -8.590 1.00 87.06 160 ASP A C 1
ATOM 1229 O O . ASP A 1 160 ? 7.318 5.600 -7.532 1.00 87.06 160 ASP A O 1
ATOM 1233 N N . ASP A 1 161 ? 7.057 5.115 -9.718 1.00 86.31 161 ASP A N 1
ATOM 1234 C CA . ASP A 1 161 ? 5.689 5.628 -9.844 1.00 86.31 161 ASP A CA 1
ATOM 1235 C C . ASP A 1 161 ? 4.743 4.874 -8.900 1.00 86.31 161 ASP A C 1
ATOM 1237 O O . ASP A 1 161 ? 3.929 5.476 -8.189 1.00 86.31 161 ASP A O 1
ATOM 1241 N N . ALA A 1 162 ? 4.896 3.546 -8.809 1.00 88.69 162 ALA A N 1
ATOM 1242 C CA . ALA A 1 162 ? 4.111 2.757 -7.881 1.00 88.69 162 ALA A CA 1
ATOM 1243 C C . ALA A 1 162 ? 4.310 3.230 -6.442 1.00 88.69 162 ALA A C 1
ATOM 1245 O O . ALA A 1 162 ? 3.329 3.543 -5.768 1.00 88.69 162 ALA A O 1
ATOM 1246 N N . PHE A 1 163 ? 5.548 3.307 -5.952 1.00 87.25 163 PHE A N 1
ATOM 1247 C CA . PHE A 1 163 ? 5.815 3.696 -4.566 1.00 87.25 163 PHE A CA 1
ATOM 1248 C C . PHE A 1 163 ? 5.426 5.146 -4.270 1.00 87.25 163 PHE A C 1
ATOM 1250 O O . PHE A 1 163 ? 4.913 5.415 -3.181 1.00 87.25 163 PHE A O 1
ATOM 1257 N N . ALA A 1 164 ? 5.564 6.053 -5.239 1.00 84.44 164 ALA A N 1
ATOM 1258 C CA . ALA A 1 164 ? 5.108 7.435 -5.108 1.00 84.44 164 ALA A CA 1
ATOM 1259 C C . ALA A 1 164 ? 3.588 7.536 -4.860 1.00 84.44 164 ALA A C 1
ATOM 1261 O O . ALA A 1 164 ? 3.144 8.392 -4.091 1.00 84.44 164 ALA A O 1
ATOM 1262 N N . SER A 1 165 ? 2.792 6.627 -5.437 1.00 85.31 165 SER A N 1
ATOM 1263 C CA . SER A 1 165 ? 1.330 6.616 -5.273 1.00 85.31 165 SER A CA 1
ATOM 1264 C C . SER A 1 165 ? 0.839 6.152 -3.890 1.00 85.31 165 SER A C 1
ATOM 1266 O O . SER A 1 165 ? -0.265 6.518 -3.468 1.00 85.31 165 SER A O 1
ATOM 1268 N N . HIS A 1 166 ? 1.635 5.367 -3.144 1.00 88.50 166 HIS A N 1
ATOM 1269 C CA . HIS A 1 166 ? 1.144 4.629 -1.967 1.00 88.50 166 HIS A CA 1
ATOM 1270 C C . HIS A 1 166 ? 0.614 5.544 -0.866 1.00 88.50 166 HIS A C 1
ATOM 1272 O O . HIS A 1 166 ? -0.501 5.343 -0.383 1.00 88.50 166 HIS A O 1
ATOM 1278 N N . ALA A 1 167 ? 1.382 6.572 -0.492 1.00 84.38 167 ALA A N 1
ATOM 1279 C CA . ALA A 1 167 ? 0.976 7.525 0.541 1.00 84.38 167 ALA A CA 1
ATOM 1280 C C . ALA A 1 167 ? -0.376 8.166 0.213 1.00 84.38 167 ALA A C 1
ATOM 1282 O O . ALA A 1 167 ? -1.310 8.110 1.016 1.00 84.38 167 ALA A O 1
ATOM 1283 N N . GLY A 1 168 ? -0.506 8.697 -1.004 1.00 83.50 168 GLY A N 1
ATOM 1284 C CA . GLY A 1 168 ? -1.735 9.327 -1.471 1.00 83.50 168 GLY A CA 1
ATOM 1285 C C . GLY A 1 168 ? -2.924 8.369 -1.450 1.00 83.50 168 GLY A C 1
ATOM 1286 O O . GLY A 1 168 ? -3.962 8.701 -0.873 1.00 83.50 168 GLY A O 1
ATOM 1287 N N . CYS A 1 169 ? -2.771 7.175 -2.024 1.00 91.88 169 CYS A N 1
ATOM 1288 C CA . CYS A 1 169 ? -3.856 6.203 -2.118 1.00 91.88 169 CYS A CA 1
ATOM 1289 C C . CYS A 1 169 ? -4.311 5.664 -0.760 1.00 91.88 169 CYS A C 1
ATOM 1291 O O . CYS A 1 169 ? -5.513 5.506 -0.544 1.00 91.88 169 CYS A O 1
ATOM 1293 N N . TYR A 1 170 ? -3.394 5.428 0.180 1.00 89.44 170 TYR A N 1
ATOM 1294 C CA . TYR A 1 170 ? -3.745 4.941 1.516 1.00 89.44 170 TYR A CA 1
ATOM 1295 C C . TYR A 1 170 ? -4.595 5.973 2.272 1.00 89.44 170 TYR A C 1
ATOM 1297 O O . TYR A 1 170 ? -5.632 5.620 2.841 1.00 89.44 170 TYR A O 1
ATOM 1305 N N . ILE A 1 171 ? -4.194 7.250 2.239 1.00 86.25 171 ILE A N 1
ATOM 1306 C CA . ILE A 1 171 ? -4.917 8.354 2.892 1.00 86.25 171 ILE A CA 1
ATOM 1307 C C . ILE A 1 171 ? -6.292 8.539 2.265 1.00 86.25 171 ILE A C 1
ATOM 1309 O O . ILE A 1 171 ? -7.295 8.545 2.975 1.00 86.25 171 ILE A O 1
ATOM 1313 N N . GLN A 1 172 ? -6.339 8.677 0.937 1.00 89.06 172 GLN A N 1
ATOM 1314 C CA . GLN A 1 172 ? -7.578 8.941 0.201 1.00 89.06 172 GLN A CA 1
ATOM 1315 C C . GLN A 1 172 ? -8.597 7.812 0.373 1.00 89.06 172 GLN A C 1
ATOM 1317 O O . GLN A 1 172 ? -9.798 8.065 0.356 1.00 89.06 172 GLN A O 1
ATOM 1322 N N . SER A 1 173 ? -8.121 6.588 0.604 1.00 94.56 173 SER A N 1
ATOM 1323 C CA . SER A 1 173 ? -8.969 5.422 0.866 1.00 94.56 173 SER A CA 1
ATOM 1324 C C . SER A 1 173 ? -9.497 5.355 2.302 1.00 94.56 173 SER A C 1
ATOM 1326 O O . SER A 1 173 ? -10.335 4.503 2.593 1.00 94.56 173 SER A O 1
ATOM 1328 N N . GLY A 1 174 ? -9.032 6.232 3.201 1.00 91.06 174 GLY A N 1
ATOM 1329 C CA . GLY A 1 174 ? -9.532 6.353 4.572 1.00 91.06 174 GLY A CA 1
ATOM 1330 C C . GLY A 1 174 ? -8.634 5.768 5.663 1.00 91.06 174 GLY A C 1
ATOM 1331 O O . GLY A 1 174 ? -9.129 5.548 6.767 1.00 91.06 174 GLY A O 1
ATOM 1332 N N . LEU A 1 175 ? -7.336 5.542 5.402 1.00 88.38 175 LEU A N 1
A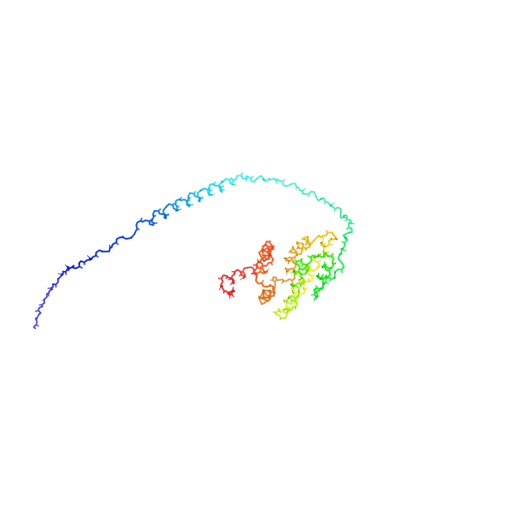TOM 1333 C CA . LEU A 1 175 ? -6.407 4.955 6.385 1.00 88.38 175 LEU A CA 1
ATOM 1334 C C . LEU A 1 175 ? -6.468 5.673 7.745 1.00 88.38 175 LEU A C 1
ATOM 1336 O O . LEU A 1 175 ? -6.536 5.025 8.788 1.00 88.38 175 LEU A O 1
ATOM 1340 N N . CYS A 1 176 ? -6.483 7.012 7.743 1.00 85.75 176 CYS A N 1
ATOM 1341 C CA . CYS A 1 176 ? -6.447 7.793 8.981 1.00 85.75 176 CYS A CA 1
ATOM 1342 C C . CYS A 1 176 ? -7.743 7.700 9.815 1.00 85.75 176 CYS A C 1
ATOM 1344 O O . CYS A 1 176 ? -7.793 8.211 10.929 1.00 85.75 176 CYS A O 1
ATOM 1346 N N . SER A 1 177 ? -8.804 7.088 9.284 1.00 87.50 177 SER A N 1
ATOM 1347 C CA . SER A 1 177 ? -10.083 6.906 9.978 1.00 87.50 177 SER A CA 1
ATOM 1348 C C . SER A 1 177 ? -10.343 5.454 10.373 1.00 87.50 177 SER A C 1
ATOM 1350 O O . SER A 1 177 ? -11.428 5.160 10.873 1.00 87.50 177 SER A O 1
ATOM 1352 N N . LEU A 1 178 ? -9.385 4.551 10.139 1.00 85.38 178 LEU A N 1
ATOM 1353 C CA . LEU A 1 178 ? -9.515 3.151 10.522 1.00 85.38 178 LEU A CA 1
ATOM 1354 C C . LEU A 1 178 ? -9.406 2.964 12.043 1.00 85.38 178 LEU A C 1
ATOM 1356 O O . LEU A 1 178 ? -8.578 3.620 12.686 1.00 85.38 178 LEU A O 1
ATOM 1360 N N . PRO A 1 179 ? -10.190 2.043 12.632 1.00 86.44 179 PRO A N 1
ATOM 1361 C CA . PRO A 1 179 ? -10.062 1.684 14.036 1.00 86.44 179 PRO A CA 1
ATOM 1362 C C . PRO A 1 179 ? -8.704 1.018 14.316 1.00 86.44 179 PRO A C 1
ATOM 1364 O O . PRO A 1 179 ? -8.149 0.356 13.436 1.00 86.44 179 PRO A O 1
ATOM 1367 N N . PRO A 1 180 ? -8.181 1.091 15.555 1.00 83.81 180 PRO A N 1
ATOM 1368 C CA . PRO A 1 180 ? -6.887 0.498 15.904 1.00 83.81 180 PRO A CA 1
ATOM 1369 C C . PRO A 1 180 ? -6.742 -0.997 15.577 1.00 83.81 180 PRO A C 1
ATOM 1371 O O . PRO A 1 180 ? -5.641 -1.449 15.291 1.00 83.81 180 PRO A O 1
ATOM 1374 N N . THR A 1 181 ? -7.831 -1.771 15.576 1.00 86.56 181 THR A N 1
ATOM 1375 C CA . THR A 1 181 ? -7.796 -3.196 15.202 1.00 86.56 181 THR A CA 1
ATOM 1376 C C . THR A 1 181 ? -7.409 -3.420 13.743 1.00 86.56 181 THR A C 1
ATOM 1378 O O . THR A 1 181 ? -6.720 -4.389 13.444 1.00 86.56 181 THR A O 1
ATOM 1381 N N . ASP A 1 182 ? -7.793 -2.516 12.840 1.00 89.19 182 ASP A N 1
ATOM 1382 C CA . ASP A 1 182 ? -7.429 -2.628 11.425 1.00 89.19 182 ASP A CA 1
ATOM 1383 C C . ASP A 1 182 ? -5.949 -2.305 11.216 1.00 89.19 182 ASP A C 1
ATOM 1385 O O . ASP A 1 182 ? -5.301 -2.911 10.374 1.00 89.19 182 ASP A O 1
ATOM 1389 N N . TRP A 1 183 ? -5.374 -1.422 12.034 1.00 83.06 183 TRP A N 1
ATOM 1390 C CA . TRP A 1 183 ? -3.936 -1.150 12.031 1.00 83.06 183 TRP A CA 1
ATOM 1391 C C . TRP A 1 183 ? -3.105 -2.372 12.448 1.00 83.06 183 TRP A C 1
ATOM 1393 O O . TRP A 1 183 ? -2.085 -2.650 11.819 1.00 83.06 183 TRP A O 1
ATOM 1403 N N . ILE A 1 184 ? -3.580 -3.145 13.434 1.00 85.44 184 ILE A N 1
ATOM 1404 C CA . ILE A 1 184 ? -2.993 -4.450 13.795 1.00 85.44 184 ILE A CA 1
ATOM 1405 C C . ILE A 1 184 ? -3.080 -5.408 12.606 1.00 85.44 184 ILE A C 1
ATOM 1407 O O . ILE A 1 184 ? -2.093 -6.037 12.234 1.00 85.44 184 ILE A O 1
ATOM 1411 N N . ALA A 1 185 ? -4.251 -5.496 11.971 1.00 90.62 185 ALA A N 1
ATOM 1412 C CA . ALA A 1 185 ? -4.456 -6.383 10.831 1.00 90.62 185 ALA A CA 1
ATOM 1413 C C . ALA A 1 185 ? -3.569 -6.007 9.626 1.00 90.62 185 ALA A C 1
ATOM 1415 O O . ALA A 1 185 ? -3.053 -6.900 8.948 1.00 90.62 185 ALA A O 1
ATOM 1416 N N . ILE A 1 186 ? -3.334 -4.709 9.380 1.00 88.19 186 ILE A N 1
ATOM 1417 C CA . ILE A 1 186 ? -2.352 -4.226 8.393 1.00 88.19 186 ILE A CA 1
ATOM 1418 C C . ILE A 1 186 ? -0.968 -4.775 8.741 1.00 88.19 186 ILE A C 1
ATOM 1420 O O . ILE A 1 186 ? -0.336 -5.408 7.892 1.00 88.19 186 ILE A O 1
ATOM 1424 N N . GLU A 1 187 ? -0.521 -4.596 9.986 1.00 83.81 187 GLU A N 1
ATOM 1425 C CA . GLU A 1 187 ? 0.777 -5.088 10.452 1.00 83.81 187 GLU A CA 1
ATOM 1426 C C . GLU A 1 187 ? 0.943 -6.592 10.267 1.00 83.81 187 GLU A C 1
ATOM 1428 O O . GLU A 1 187 ? 1.938 -7.032 9.689 1.00 83.81 187 GLU A O 1
ATOM 1433 N N . GLU A 1 188 ? -0.046 -7.381 10.670 1.00 86.62 188 GLU A N 1
ATOM 1434 C CA . GLU A 1 188 ? -0.019 -8.831 10.494 1.00 86.62 188 GLU A CA 1
ATOM 1435 C C . GLU A 1 188 ? -0.001 -9.257 9.018 1.00 86.62 188 GLU A C 1
ATOM 1437 O O . GLU A 1 188 ? 0.582 -10.287 8.673 1.00 86.62 188 GLU A O 1
ATOM 1442 N N . THR A 1 189 ? -0.642 -8.485 8.135 1.00 88.25 189 THR A N 1
ATOM 1443 C CA . THR A 1 189 ? -0.791 -8.832 6.714 1.00 88.25 189 THR A CA 1
ATOM 1444 C C . THR A 1 189 ? 0.515 -8.639 5.946 1.00 88.25 189 THR A C 1
ATOM 1446 O O . THR A 1 189 ? 0.977 -9.532 5.217 1.00 88.25 189 THR A O 1
ATOM 1449 N N . ILE A 1 190 ? 1.133 -7.465 6.083 1.00 82.81 190 ILE A N 1
ATOM 1450 C CA . ILE A 1 190 ? 2.343 -7.133 5.322 1.00 82.81 190 ILE A CA 1
ATOM 1451 C C . ILE A 1 190 ? 3.621 -7.448 6.111 1.00 82.81 190 ILE A C 1
ATOM 1453 O O . ILE A 1 190 ? 4.602 -7.891 5.512 1.00 82.81 190 ILE A O 1
ATOM 1457 N N . GLY A 1 191 ? 3.561 -7.415 7.444 1.00 71.38 191 GLY A N 1
ATOM 1458 C CA . GLY A 1 191 ? 4.655 -7.694 8.370 1.00 71.38 191 GLY A CA 1
ATOM 1459 C C . GLY A 1 191 ? 5.416 -6.427 8.764 1.00 71.38 191 GLY A C 1
ATOM 1460 O O . GLY A 1 191 ? 5.712 -5.588 7.909 1.00 71.38 191 GLY A O 1
ATOM 1461 N N . PHE A 1 192 ? 5.803 -6.334 10.042 1.00 48.44 192 PHE A N 1
ATOM 1462 C CA . PHE A 1 192 ? 6.517 -5.196 10.641 1.00 48.44 192 PHE A CA 1
ATOM 1463 C C . PHE A 1 192 ? 7.711 -4.712 9.800 1.00 48.44 192 PHE A C 1
ATOM 1465 O O . PHE A 1 192 ? 7.820 -3.531 9.512 1.00 48.44 192 PHE A O 1
ATOM 1472 N N . LEU A 1 193 ? 8.583 -5.595 9.304 1.00 47.47 193 LEU A N 1
ATOM 1473 C CA . LEU A 1 193 ? 9.764 -5.166 8.529 1.00 47.47 193 LEU A CA 1
ATOM 1474 C C . LEU A 1 193 ? 9.414 -4.471 7.199 1.00 47.47 193 LEU A C 1
ATOM 1476 O O . LEU A 1 193 ? 10.074 -3.512 6.815 1.00 47.47 193 LEU A O 1
ATOM 1480 N N . THR A 1 194 ? 8.345 -4.907 6.526 1.00 56.56 194 THR A N 1
ATOM 1481 C CA . THR A 1 194 ? 7.894 -4.318 5.247 1.00 56.56 194 THR A CA 1
ATOM 1482 C C . THR A 1 194 ? 7.192 -2.982 5.449 1.00 56.56 194 THR A C 1
ATOM 1484 O O . THR A 1 194 ? 7.265 -2.101 4.591 1.00 56.56 194 THR A O 1
ATOM 1487 N N . ILE A 1 195 ? 6.565 -2.831 6.620 1.00 52.59 195 ILE A N 1
ATOM 1488 C CA . ILE A 1 195 ? 6.119 -1.549 7.133 1.00 52.59 195 ILE A CA 1
ATOM 1489 C C . ILE A 1 195 ? 7.368 -0.712 7.319 1.00 52.59 195 ILE A C 1
ATOM 1491 O O . ILE A 1 195 ? 7.592 0.145 6.491 1.00 52.59 195 ILE A O 1
ATOM 1495 N N . PHE A 1 196 ? 8.246 -0.992 8.277 1.00 41.56 196 PHE A N 1
ATOM 1496 C CA . PHE A 1 196 ? 9.309 -0.067 8.691 1.00 41.56 196 PHE A CA 1
ATOM 1497 C C . PHE A 1 196 ? 10.251 0.435 7.581 1.00 41.56 196 PHE A C 1
ATOM 1499 O O . PHE A 1 196 ? 10.621 1.610 7.610 1.00 41.56 196 PHE A O 1
ATOM 1506 N N . GLU A 1 197 ? 10.594 -0.383 6.582 1.00 52.44 197 GLU A N 1
ATOM 1507 C CA . GLU A 1 197 ? 11.414 0.067 5.442 1.00 52.44 197 GLU A CA 1
ATOM 1508 C C . GLU A 1 197 ? 10.681 1.077 4.541 1.00 52.44 197 GLU A C 1
ATOM 1510 O O . GLU A 1 197 ? 11.270 2.066 4.107 1.00 52.44 197 GLU A O 1
ATOM 1515 N N . THR A 1 198 ? 9.379 0.884 4.323 1.00 55.38 198 THR A N 1
ATOM 1516 C CA . THR A 1 198 ? 8.523 1.774 3.512 1.00 55.38 198 THR A CA 1
ATOM 1517 C C . THR A 1 198 ? 7.848 2.862 4.370 1.00 55.38 198 THR A C 1
ATOM 1519 O O . THR A 1 198 ? 7.419 3.902 3.873 1.00 55.38 198 THR A O 1
ATOM 1522 N N . TRP A 1 199 ? 7.771 2.639 5.684 1.00 56.84 199 TRP A N 1
ATOM 1523 C CA . TRP A 1 199 ? 6.976 3.385 6.658 1.00 56.84 199 TRP A CA 1
ATOM 1524 C C . TRP A 1 199 ? 7.622 4.691 7.052 1.00 56.84 199 TRP A C 1
ATOM 1526 O O . TRP A 1 199 ? 6.898 5.624 7.348 1.00 56.84 199 TRP A O 1
ATOM 1536 N N . ASN A 1 200 ? 8.951 4.797 7.048 1.00 57.12 200 ASN A N 1
ATOM 1537 C CA . ASN A 1 200 ? 9.596 6.079 7.332 1.00 57.12 200 ASN A CA 1
ATOM 1538 C C . ASN A 1 200 ? 9.290 7.089 6.223 1.00 57.12 200 ASN A C 1
ATOM 1540 O O . ASN A 1 200 ? 8.801 8.169 6.520 1.00 57.12 200 ASN A O 1
ATOM 1544 N N . ALA A 1 201 ? 9.440 6.698 4.954 1.00 60.16 201 ALA A N 1
ATOM 1545 C CA . ALA A 1 201 ? 9.068 7.544 3.820 1.00 60.16 201 ALA A CA 1
ATOM 1546 C C . ALA A 1 201 ? 7.557 7.838 3.793 1.00 60.16 201 ALA A C 1
ATOM 1548 O O . ALA A 1 201 ? 7.134 8.967 3.551 1.00 60.16 201 ALA A O 1
ATOM 1549 N N . PHE A 1 202 ? 6.731 6.837 4.104 1.00 64.62 202 PHE A N 1
ATOM 1550 C CA . PHE A 1 202 ? 5.281 6.993 4.205 1.00 64.62 202 PHE A CA 1
ATOM 1551 C C . PHE A 1 202 ? 4.866 7.921 5.358 1.00 64.62 202 PHE A C 1
ATOM 1553 O O . PHE A 1 202 ? 4.040 8.808 5.169 1.00 64.62 202 PHE A O 1
ATOM 1560 N N . LYS A 1 203 ? 5.457 7.763 6.547 1.00 63.31 203 LYS A N 1
ATOM 1561 C CA . LYS A 1 203 ? 5.208 8.587 7.734 1.00 63.31 203 LYS A CA 1
ATOM 1562 C C . LYS A 1 203 ? 5.707 10.006 7.512 1.00 63.31 203 LYS A C 1
ATOM 1564 O O . LYS A 1 203 ? 4.970 10.927 7.813 1.00 63.31 203 LYS A O 1
ATOM 1569 N N . GLU A 1 204 ? 6.888 10.192 6.931 1.00 62.38 204 GLU A N 1
ATOM 1570 C CA . GLU A 1 204 ? 7.396 11.511 6.545 1.00 62.38 204 GLU A CA 1
ATOM 1571 C C . GLU A 1 204 ? 6.454 12.199 5.550 1.00 62.38 204 GLU A C 1
ATOM 1573 O O . GLU A 1 204 ? 6.131 13.373 5.731 1.00 62.38 204 GLU A O 1
ATOM 1578 N N . ALA A 1 205 ? 5.935 11.471 4.554 1.00 59.75 205 ALA A N 1
ATOM 1579 C CA . ALA A 1 205 ? 4.934 11.996 3.626 1.00 59.75 205 ALA A CA 1
ATOM 1580 C C . ALA A 1 205 ? 3.614 12.359 4.334 1.00 59.75 205 ALA A C 1
ATOM 1582 O O . ALA A 1 205 ? 3.015 13.393 4.036 1.00 59.75 205 ALA A O 1
ATOM 1583 N N . LEU A 1 206 ? 3.174 11.549 5.302 1.00 64.81 206 LEU A N 1
ATOM 1584 C CA . LEU A 1 206 ? 1.983 11.813 6.113 1.00 64.81 206 LEU A CA 1
ATOM 1585 C C . LEU A 1 206 ? 2.149 12.988 7.077 1.00 64.81 206 LEU A C 1
ATOM 1587 O O . LEU A 1 206 ? 1.225 13.789 7.216 1.00 64.81 206 LEU A O 1
ATOM 1591 N N . ASP A 1 207 ? 3.300 13.077 7.738 1.00 63.84 207 ASP A N 1
ATOM 1592 C CA . ASP A 1 207 ? 3.667 14.126 8.686 1.00 63.84 207 ASP A CA 1
ATOM 1593 C C . ASP A 1 207 ? 3.797 15.465 7.956 1.00 63.84 207 ASP A C 1
ATOM 1595 O O . ASP A 1 207 ? 3.218 16.462 8.387 1.00 63.84 207 ASP A O 1
ATOM 1599 N N . ALA A 1 208 ? 4.465 15.484 6.798 1.00 55.69 208 ALA A N 1
ATOM 1600 C CA . ALA A 1 208 ? 4.553 16.667 5.945 1.00 55.69 208 ALA A CA 1
ATOM 1601 C C . ALA A 1 208 ? 3.178 17.117 5.416 1.00 55.69 208 ALA A C 1
ATOM 1603 O O . ALA A 1 208 ? 2.944 18.316 5.257 1.00 55.69 208 ALA A O 1
ATOM 1604 N N . ALA A 1 209 ? 2.258 16.175 5.171 1.00 55.62 209 ALA A N 1
ATOM 1605 C CA . ALA A 1 209 ? 0.892 16.458 4.724 1.00 55.62 209 ALA A CA 1
ATOM 1606 C C . ALA A 1 209 ? -0.101 16.740 5.871 1.00 55.62 209 ALA A C 1
ATOM 1608 O O . ALA A 1 209 ? -1.234 17.141 5.608 1.00 55.62 209 ALA A O 1
ATOM 1609 N N . GLY A 1 210 ? 0.282 16.507 7.133 1.00 63.03 210 GLY A N 1
ATOM 1610 C CA . GLY A 1 210 ? -0.597 16.607 8.306 1.00 63.03 210 GLY A CA 1
ATOM 1611 C C . GLY A 1 210 ? -1.778 15.622 8.316 1.00 63.03 210 GLY A C 1
ATOM 1612 O O . GLY A 1 210 ? -2.685 15.765 9.135 1.00 63.03 210 GLY A O 1
ATOM 1613 N N . ALA A 1 211 ? -1.796 14.631 7.419 1.00 61.09 211 ALA A N 1
ATOM 1614 C CA . ALA A 1 211 ? -3.004 13.879 7.073 1.00 61.09 211 ALA A CA 1
ATOM 1615 C C . ALA A 1 211 ? -3.475 12.908 8.172 1.00 61.09 211 ALA A C 1
ATOM 1617 O O . ALA A 1 211 ? -4.672 12.665 8.294 1.00 61.09 211 ALA A O 1
ATOM 1618 N N . CYS A 1 212 ? -2.555 12.388 8.994 1.00 73.94 212 CYS A N 1
ATOM 1619 C CA . CYS A 1 212 ? -2.842 11.436 10.077 1.00 73.94 212 CYS A CA 1
ATOM 1620 C C . CYS A 1 212 ? -2.309 11.917 11.455 1.00 73.94 212 CYS A C 1
ATOM 1622 O O . CYS A 1 212 ? -1.961 11.093 12.302 1.00 73.94 212 CYS A O 1
ATOM 1624 N N . ALA A 1 213 ? -2.205 13.231 11.698 1.00 68.88 213 ALA A N 1
ATOM 1625 C CA . ALA A 1 213 ? -1.510 13.797 12.869 1.00 68.88 213 ALA A CA 1
ATOM 1626 C C . ALA A 1 213 ? -1.960 13.225 14.237 1.00 68.88 213 ALA A C 1
ATOM 1628 O O . ALA A 1 213 ? -1.126 12.967 15.108 1.00 68.88 213 ALA A O 1
ATOM 1629 N N . GLU A 1 214 ? -3.258 12.966 14.424 1.00 62.78 214 GLU A N 1
ATOM 1630 C CA . GLU A 1 214 ? -3.795 12.394 15.671 1.00 62.78 214 GLU A CA 1
ATOM 1631 C C . GLU A 1 214 ? -3.358 10.934 15.890 1.00 62.78 214 GLU A C 1
ATOM 1633 O O . GLU A 1 214 ? -2.963 10.557 16.994 1.00 62.78 214 GLU A O 1
ATOM 1638 N N . LEU A 1 215 ? -3.331 10.121 14.830 1.00 60.59 215 LEU A N 1
ATOM 1639 C CA . LEU A 1 215 ? -2.876 8.728 14.896 1.00 60.59 215 LEU A CA 1
ATOM 1640 C C . LEU A 1 215 ? -1.368 8.619 15.122 1.00 60.59 215 LEU A C 1
ATOM 1642 O O . LEU A 1 215 ? -0.913 7.733 15.841 1.00 60.59 215 LEU A O 1
ATOM 1646 N N . ILE A 1 216 ? -0.584 9.536 14.555 1.00 62.59 216 ILE A N 1
ATOM 1647 C CA . ILE A 1 216 ? 0.868 9.604 14.761 1.00 62.59 216 ILE A CA 1
ATOM 1648 C C . ILE A 1 216 ? 1.176 9.909 16.232 1.00 62.59 216 ILE A C 1
ATOM 1650 O O . ILE A 1 216 ? 2.053 9.273 16.822 1.00 62.59 216 ILE A O 1
ATOM 1654 N N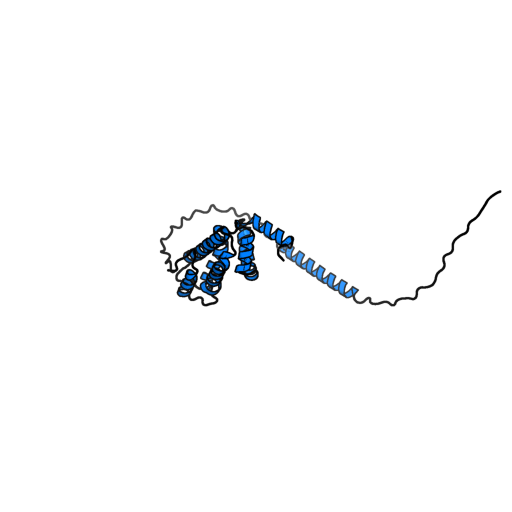 . ALA A 1 217 ? 0.406 10.803 16.858 1.00 63.53 217 ALA A N 1
ATOM 1655 C CA . ALA A 1 217 ? 0.499 11.076 18.289 1.00 63.53 217 ALA A CA 1
ATOM 1656 C C . ALA A 1 217 ? 0.093 9.861 19.147 1.00 63.53 217 ALA A C 1
ATOM 1658 O O . ALA A 1 217 ? 0.780 9.546 20.124 1.00 63.53 217 ALA A O 1
ATOM 1659 N N . MET A 1 218 ? -0.970 9.140 18.770 1.00 57.31 218 MET A N 1
ATOM 1660 C CA . MET A 1 218 ? -1.391 7.911 19.457 1.00 57.31 218 MET A CA 1
ATOM 1661 C C . MET A 1 218 ? -0.346 6.796 19.337 1.00 57.31 218 MET A C 1
ATOM 1663 O O . MET A 1 218 ? 0.016 6.201 20.347 1.00 57.31 218 MET A O 1
ATOM 1667 N N . GLY A 1 219 ? 0.195 6.550 18.142 1.00 59.81 219 GLY A N 1
ATOM 1668 C CA . GLY A 1 219 ? 1.238 5.548 17.911 1.00 59.81 219 GLY A CA 1
ATOM 1669 C C . GLY A 1 219 ? 2.513 5.845 18.702 1.00 59.81 219 GLY A C 1
ATOM 1670 O O . GLY A 1 219 ? 3.027 4.971 19.395 1.00 59.81 219 GLY A O 1
ATOM 1671 N N . ASN A 1 220 ? 2.971 7.100 18.696 1.00 60.78 220 ASN A N 1
ATOM 1672 C CA . ASN A 1 220 ? 4.119 7.522 19.503 1.00 60.78 220 ASN A CA 1
ATOM 1673 C C . ASN A 1 220 ? 3.863 7.322 21.008 1.00 60.78 220 ASN A C 1
ATOM 1675 O O . ASN A 1 220 ? 4.766 6.921 21.740 1.00 60.78 220 ASN A O 1
ATOM 1679 N N . THR A 1 221 ? 2.632 7.564 21.468 1.00 53.75 221 THR A N 1
ATOM 1680 C CA . THR A 1 221 ? 2.240 7.349 22.868 1.00 53.75 221 THR A CA 1
ATOM 1681 C C . THR A 1 221 ? 2.233 5.866 23.221 1.00 53.75 221 THR A C 1
ATOM 1683 O O . THR A 1 221 ? 2.779 5.483 24.246 1.00 53.75 221 THR A O 1
ATOM 1686 N N . LEU A 1 222 ? 1.668 5.022 22.361 1.00 51.34 222 LEU A N 1
ATOM 1687 C CA . LEU A 1 222 ? 1.532 3.592 22.610 1.00 51.34 222 LEU A CA 1
ATOM 1688 C C . LEU A 1 222 ? 2.875 2.835 22.557 1.00 51.34 222 LEU A C 1
ATOM 1690 O O . LEU A 1 222 ? 3.092 1.895 23.325 1.00 51.34 222 LEU A O 1
ATOM 1694 N N . VAL A 1 223 ? 3.795 3.268 21.689 1.00 56.50 223 VAL A N 1
ATOM 1695 C CA . VAL A 1 223 ? 5.191 2.799 21.684 1.00 56.50 223 VAL A CA 1
ATOM 1696 C C . VAL A 1 223 ? 5.903 3.244 22.963 1.00 56.50 223 VAL A C 1
ATOM 1698 O O . VAL A 1 223 ? 6.593 2.447 23.595 1.00 56.50 223 VAL A O 1
ATOM 1701 N N . ALA A 1 224 ? 5.696 4.491 23.397 1.00 53.16 224 ALA A N 1
ATOM 1702 C CA . ALA A 1 224 ? 6.279 5.000 24.637 1.00 53.16 224 ALA A CA 1
ATOM 1703 C C . ALA A 1 224 ? 5.727 4.305 25.898 1.00 53.16 224 ALA A C 1
ATOM 1705 O O . ALA A 1 224 ? 6.444 4.203 26.893 1.00 53.16 224 ALA A O 1
ATOM 1706 N N . THR A 1 225 ? 4.484 3.810 25.873 1.00 60.78 225 THR A N 1
ATOM 1707 C CA . THR A 1 225 ? 3.864 3.081 26.995 1.00 60.78 225 THR A CA 1
ATOM 1708 C C . THR A 1 225 ? 4.123 1.574 26.973 1.00 60.78 225 THR A C 1
ATOM 1710 O O . THR A 1 225 ? 3.674 0.878 27.883 1.00 60.78 225 THR A O 1
ATOM 1713 N N . GLY A 1 226 ? 4.851 1.054 25.977 1.00 47.41 226 GLY A N 1
ATOM 1714 C CA . GLY A 1 226 ? 5.179 -0.372 25.883 1.00 47.41 226 GLY A CA 1
ATOM 1715 C C . GLY A 1 226 ? 3.963 -1.273 25.650 1.00 47.41 226 GLY A C 1
ATOM 1716 O O . GLY A 1 226 ? 4.021 -2.462 25.936 1.00 47.41 226 GLY A O 1
ATOM 1717 N N . GLN A 1 227 ? 2.855 -0.722 25.144 1.00 48.97 227 GLN A N 1
ATOM 1718 C CA . GLN A 1 227 ? 1.648 -1.494 24.820 1.00 48.97 227 GLN A CA 1
ATOM 1719 C C . GLN A 1 227 ? 1.753 -2.231 23.472 1.00 48.97 227 GLN A C 1
ATOM 1721 O O . GLN A 1 227 ? 0.834 -2.960 23.114 1.00 48.97 227 GLN A O 1
ATOM 1726 N N . TRP A 1 228 ? 2.874 -2.053 22.764 1.00 41.06 228 TRP A N 1
ATOM 1727 C CA . TRP A 1 228 ? 3.236 -2.719 21.507 1.00 41.06 228 TRP A CA 1
ATOM 1728 C C . TRP A 1 228 ? 4.635 -3.338 21.599 1.00 41.06 228 TRP A C 1
ATOM 1730 O O . TRP A 1 228 ? 5.534 -2.987 20.834 1.00 41.06 228 TRP A O 1
ATOM 1740 N N . GLN A 1 229 ? 4.831 -4.203 22.595 1.00 35.78 229 GLN A N 1
ATOM 1741 C CA . GLN A 1 229 ? 5.953 -5.144 22.650 1.00 35.78 229 GLN A CA 1
ATOM 1742 C C . GLN A 1 229 ? 5.451 -6.568 22.452 1.00 35.78 229 GLN A C 1
ATOM 1744 O O . GLN A 1 229 ? 4.405 -6.899 23.056 1.00 35.78 229 GLN A O 1
#